Protein 1E44 (pdb70)

GO terms:
  GO:0005515 protein binding (F, IPI)

Sequence (180 aa):
GLKLDLTWFDKSTEDFKGEEYSKDFGDDGSVMESLGVPFKDNVNNGCFDVIAEWVPLLQPYFNHQIDISDNEYFVSFDYRDGDWGFKDYGHDYHPAPKTENIKGLGDLKPGIPKTPKQNGGGKRKRWTGDKGRKIYEWDSQHGELEGYRASDGQHLGSFDPKTGNQLKGPDPKRNIKKYL

InterPro domains:
  IPR003063 Cloacin immunity protein family [PF03513] (2-81)
  IPR003063 Cloacin immunity protein family [PR01296] (2-18)
  IPR003063 Cloacin immunity protein family [PR01296] (19-39)
  IPR003063 Cloacin immunity protein family [PR01296] (41-60)
  IPR003063 Cloacin immunity protein family [PR01296] (61-83)
  IPR036528 Cloacin immunity protein superfamily [G3DSA:3.10.50.20] (2-85)
  IPR036528 Cloacin immunity protein superfamily [SSF54552] (2-85)

Secondary structure (DSSP, 8-state):
-EEEEEEEEETTT--EEEEEEPPP-TT--HHHHHHT--STTTTTS-EEE--TTHHHHHGGG-SS---TTTEEEEEEEEE-SS--/-HHHHHTSSPPPPPGGG--SS-SEEEE----B-SSSSPBPPEEEETTTTEEEEEETTTTEEEEEETTT-BEEEEE-TTT--B-S---TT-B-GGG-

Organism: Escherichia coli (NCBI:txid562)

Solvent-accessible surface area: 9272 Å² total; per-residue (Å²): 5,0,22,0,9,0,13,21,1,37,104,104,86,81,90,49,95,11,58,36,51,3,184,55,42,35,77,78,5,50,10,0,120,62,12,62,10,92,42,137,26,8,1,6,9,8,7,24,66,12,89,58,119,22,27,90,70,0,42,104,98,15,137,46,125,18,66,64,89,78,7,60,5,5,0,1,0,7,3,78,81,54,150,59,75,19,94,94,73,2,100,83,38,92,34,10,14,55,35,115,76,10,115,56,29,57,141,19,119,15,12,13,3,57,12,66,71,180,102,27,56,2,58,30,24,12,8,41,3,62,190,34,144,80,10,7,0,19,17,9,99,107,24,14,0,3,0,1,108,22,95,45,0,48,9,47,0,0,20,28,11,152,61,13,86,96,100,95,36,90,50,115,187,91,71,4,146,167,49,77

B-factor: mean 52.13, std 11.83, range [23.43, 98.75]

Ra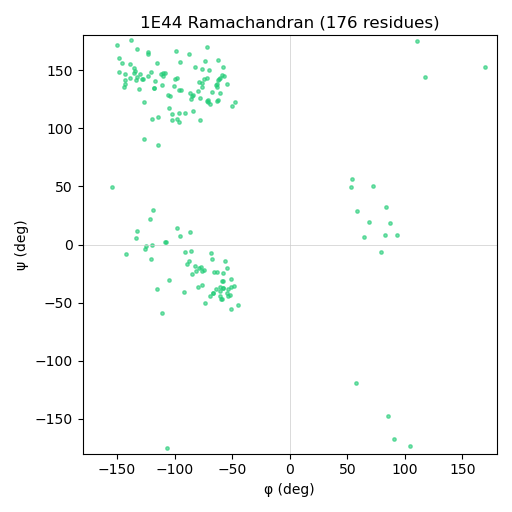dius of gyration: 15.81 Å; Cα contacts (8 Å, |Δi|>4): 389; chains: 2; bounding box: 41×35×35 Å

Nearest PDB structures (foldseek):
  2b5u-assembly2_D  TM=1.006E+00  e=4.387E-16  Escherichia coli
  4odq-assembly1_A  TM=3.878E-01  e=2.314E+00  Thermus thermophilus
  2nsq-assembly1_A  TM=6.405E-01  e=7.592E+00  Homo sapiens
  4odr-assembly1_A  TM=3.482E-01  e=5.217E+00  Thermus thermophilus
  1e44-assembly1_B  TM=1.011E+00  e=5.547E-18  Escherichia coli

Structure (mmCIF, N/CA/C/O backbone):
data_1E44
#
_entry.id   1E44
#
_cell.length_a   93.700
_cell.length_b   93.700
_cell.length_c   76.170
_cell.angle_alpha   90.00
_cell.angle_beta   90.00
_cell.angle_gamma   120.00
#
_symmetry.space_group_name_H-M   'P 31 2 1'
#
loop_
_entity.id
_entity.type
_entity.pdbx_description
1 polymer 'IMMUNITY PROTEIN'
2 polymer 'COLICIN E3'
3 non-polymer 1,2-ETHANEDIOL
4 water water
#
loop_
_atom_site.group_PDB
_atom_site.id
_atom_site.type_symbol
_atom_site.label_atom_id
_atom_site.label_alt_id
_atom_site.label_comp_id
_atom_site.label_asym_id
_atom_site.label_entity_id
_atom_site.label_seq_id
_atom_site.pdbx_PDB_ins_code
_atom_site.Cartn_x
_atom_site.Cartn_y
_atom_site.Cartn_z
_atom_site.occupancy
_atom_site.B_iso_or_equiv
_atom_site.auth_seq_id
_atom_site.auth_comp_id
_atom_site.auth_asym_id
_atom_site.auth_atom_id
_atom_site.pdbx_PDB_model_num
ATOM 1 N N . GLY A 1 2 ? 19.340 29.204 13.062 1.00 41.81 1 GLY A N 1
ATOM 2 C CA . GLY A 1 2 ? 19.519 27.659 12.859 1.00 39.92 1 GLY A CA 1
ATOM 3 C C . GLY A 1 2 ? 20.740 27.261 12.024 1.00 39.14 1 GLY A C 1
ATOM 4 O O . GLY A 1 2 ? 21.696 28.013 11.868 1.00 42.23 1 GLY A O 1
ATOM 5 N N . LEU A 1 3 ? 20.704 26.058 11.489 1.00 41.02 2 LEU A N 1
ATOM 6 C CA . LEU A 1 3 ? 21.744 25.540 10.621 1.00 40.64 2 LEU A CA 1
ATOM 7 C C . LEU A 1 3 ? 21.631 26.112 9.209 1.00 49.93 2 LEU A C 1
ATOM 8 O O . LEU A 1 3 ? 20.542 26.023 8.592 1.00 54.86 2 LEU A O 1
ATOM 13 N N . LYS A 1 4 ? 22.723 26.699 8.700 1.00 43.52 3 LYS A N 1
ATOM 14 C CA . LYS A 1 4 ? 22.864 26.977 7.258 1.00 38.45 3 LYS A CA 1
ATOM 15 C C . LYS A 1 4 ? 24.062 26.200 6.677 1.00 42.57 3 LYS A C 1
ATOM 16 O O . LYS A 1 4 ? 25.131 26.158 7.304 1.00 45.78 3 LYS A O 1
ATOM 22 N N . LEU A 1 5 ? 23.884 25.563 5.514 1.00 38.57 4 LEU A N 1
ATOM 23 C CA . LEU A 1 5 ? 25.005 25.090 4.709 1.00 39.20 4 LEU A CA 1
ATOM 24 C C . LEU A 1 5 ? 25.770 26.276 4.114 1.00 43.88 4 LEU A C 1
ATOM 25 O O . LEU A 1 5 ? 25.181 27.088 3.417 1.00 46.71 4 LEU A O 1
ATOM 30 N N . ASP A 1 6 ? 27.064 26.410 4.410 1.00 42.05 5 ASP A N 1
ATOM 31 C CA . ASP A 1 6 ? 27.840 27.513 3.853 1.00 36.29 5 ASP A CA 1
ATOM 32 C C . ASP A 1 6 ? 28.702 27.012 2.686 1.00 42.85 5 ASP A C 1
ATOM 33 O O . ASP A 1 6 ? 29.656 26.264 2.880 1.00 46.38 5 ASP A O 1
ATOM 38 N N . LEU A 1 7 ? 28.319 27.364 1.461 1.00 43.78 6 LEU A N 1
ATOM 39 C CA . LEU A 1 7 ? 28.941 26.787 0.280 1.00 35.66 6 LEU A CA 1
ATOM 40 C C . LEU A 1 7 ? 29.946 27.717 -0.307 1.00 40.61 6 LEU A C 1
ATOM 41 O O . LEU A 1 7 ? 29.683 28.879 -0.457 1.00 47.15 6 LEU A O 1
ATOM 46 N N . THR A 1 8 ? 31.099 27.192 -0.696 1.00 39.85 7 THR A N 1
ATOM 47 C CA . THR A 1 8 ? 32.187 28.067 -1.060 1.00 29.71 7 THR A CA 1
ATOM 48 C C . THR A 1 8 ? 32.911 27.397 -2.249 1.00 39.36 7 THR A C 1
ATOM 49 O O . THR A 1 8 ? 32.973 26.175 -2.326 1.00 43.06 7 THR A O 1
ATOM 53 N N . TRP A 1 9 ? 33.368 28.158 -3.243 1.00 38.11 8 TRP A N 1
ATOM 54 C CA . TRP A 1 9 ? 34.024 27.557 -4.393 1.00 39.53 8 TRP A CA 1
ATOM 55 C C . TRP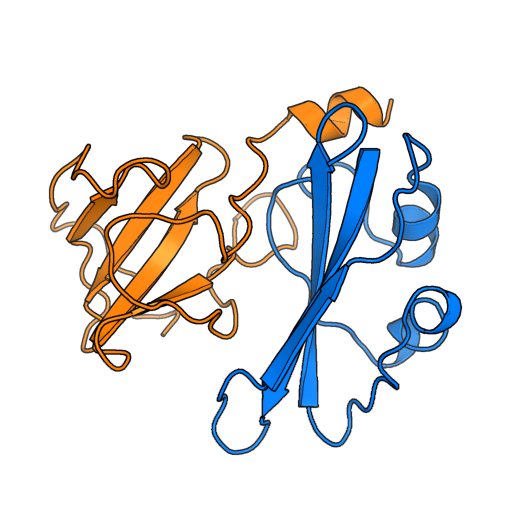 A 1 9 ? 35.172 28.373 -5.035 1.00 39.26 8 TRP A C 1
ATOM 56 O O . TRP A 1 9 ? 35.292 29.562 -4.836 1.00 39.31 8 TRP A O 1
ATOM 67 N N . PHE A 1 10 ? 36.070 27.676 -5.731 1.00 40.64 9 PHE A N 1
ATOM 68 C CA . PHE A 1 10 ? 37.404 28.205 -6.012 1.00 35.47 9 PHE A CA 1
ATOM 69 C C . PHE A 1 10 ? 37.869 27.674 -7.342 1.00 37.21 9 PHE A C 1
ATOM 70 O O . PHE A 1 10 ? 37.455 26.587 -7.752 1.00 43.40 9 PHE A O 1
ATOM 78 N N . ASP A 1 11 ? 38.667 28.465 -8.036 1.00 33.56 10 ASP A N 1
ATOM 79 C CA . ASP A 1 11 ? 39.106 28.121 -9.355 1.00 35.01 10 ASP A CA 1
ATOM 80 C C . ASP A 1 11 ? 40.120 26.952 -9.297 1.00 39.06 10 ASP A C 1
ATOM 81 O O . ASP A 1 11 ? 41.160 27.072 -8.642 1.00 37.70 10 ASP A O 1
ATOM 86 N N . LYS A 1 12 ? 39.839 25.858 -9.979 1.00 37.18 11 LYS A N 1
ATOM 87 C CA . LYS A 1 12 ? 40.772 24.736 -9.961 1.00 41.96 11 LYS A CA 1
ATOM 88 C C . LYS A 1 12 ? 42.177 25.108 -10.453 1.00 43.44 11 LYS A C 1
ATOM 89 O O . LYS A 1 12 ? 43.174 24.528 -9.993 1.00 40.92 11 LYS A O 1
ATOM 95 N N . SER A 1 13 ? 42.265 26.071 -11.376 1.00 43.08 12 SER A N 1
ATOM 96 C CA . SER A 1 13 ? 43.558 26.453 -11.968 1.00 40.31 12 SER A CA 1
ATOM 97 C C . SER A 1 13 ? 44.369 27.344 -11.096 1.00 45.64 12 SER A C 1
ATOM 98 O O . SER A 1 13 ? 45.575 27.233 -11.107 1.00 48.20 12 SER A O 1
ATOM 101 N N . THR A 1 14 ? 43.736 28.259 -10.355 1.00 40.02 13 THR A N 1
ATOM 102 C CA . THR A 1 14 ? 44.523 29.306 -9.686 1.00 38.19 13 THR A CA 1
ATOM 103 C C . THR A 1 14 ? 44.283 29.195 -8.214 1.00 42.92 13 THR A C 1
ATOM 104 O O . THR A 1 14 ? 44.961 29.834 -7.420 1.00 45.06 13 THR A O 1
ATOM 108 N N . GLU A 1 15 ? 43.272 28.414 -7.849 1.00 44.17 14 GLU A N 1
ATOM 109 C CA . GLU A 1 15 ? 42.737 28.460 -6.498 1.00 43.52 14 GLU A CA 1
ATOM 110 C C . GLU A 1 15 ? 42.079 29.797 -6.077 1.00 43.31 14 GLU A C 1
ATOM 111 O O . GLU A 1 15 ? 41.686 29.937 -4.920 1.00 42.68 14 GLU A O 1
ATOM 117 N N . ASP A 1 16 ? 41.918 30.769 -6.982 1.00 38.79 15 ASP A N 1
ATOM 118 C CA . ASP A 1 16 ? 41.195 32.004 -6.578 1.00 35.97 15 ASP A CA 1
ATOM 119 C C . ASP A 1 16 ? 39.766 31.695 -6.135 1.00 37.20 15 ASP A C 1
ATOM 120 O O . ASP A 1 16 ? 39.069 30.837 -6.710 1.00 31.69 15 ASP A O 1
ATOM 125 N N . PHE A 1 17 ? 39.335 32.431 -5.129 1.00 32.90 16 PHE A N 1
ATOM 126 C CA . PHE A 1 17 ? 37.942 32.448 -4.660 1.00 39.73 16 PHE A CA 1
ATOM 127 C C . PHE A 1 17 ? 37.003 32.925 -5.771 1.00 42.93 16 PHE A C 1
ATOM 128 O O . PHE A 1 17 ? 37.261 33.932 -6.402 1.00 43.09 16 PHE A O 1
ATOM 136 N N . LYS A 1 18 ? 35.926 32.202 -6.026 1.00 38.11 17 LYS A N 1
ATOM 137 C CA . LYS A 1 18 ? 34.967 32.719 -6.964 1.00 44.53 17 LYS A CA 1
ATOM 138 C C . LYS A 1 18 ? 33.540 32.838 -6.457 1.00 42.73 17 LYS A C 1
ATOM 139 O O . LYS A 1 18 ? 32.713 33.259 -7.197 1.00 50.14 17 LYS A O 1
ATOM 145 N N . GLY A 1 19 ? 33.226 32.457 -5.236 1.00 42.12 18 GLY A N 1
ATOM 146 C CA . GLY A 1 19 ? 31.846 32.518 -4.843 1.00 42.59 18 GLY A CA 1
ATOM 147 C C . GLY A 1 19 ? 31.587 31.834 -3.551 1.00 48.12 18 GLY A C 1
ATOM 148 O O . GLY A 1 19 ? 32.281 30.878 -3.150 1.00 47.14 18 GLY A O 1
ATOM 149 N N . GLU A 1 20 ? 30.537 32.332 -2.908 1.00 55.67 19 GLU A N 1
ATOM 150 C CA . GLU A 1 20 ? 30.027 31.838 -1.614 1.00 48.96 19 GLU A CA 1
ATOM 151 C C . GLU A 1 20 ? 28.527 31.965 -1.673 1.00 45.20 19 GLU A C 1
ATOM 152 O O . GLU A 1 20 ? 28.049 32.950 -2.169 1.00 52.25 19 GLU A O 1
ATOM 158 N N . GLU A 1 21 ? 27.800 30.938 -1.238 1.00 49.67 20 GLU A N 1
ATOM 159 C CA . GLU A 1 21 ? 26.348 30.976 -1.066 1.00 49.20 20 GLU A CA 1
ATOM 160 C C . GLU A 1 21 ? 25.877 30.179 0.184 1.00 48.53 20 GLU A C 1
ATOM 161 O O . GLU A 1 21 ? 26.365 29.069 0.472 1.00 45.56 20 GLU A O 1
ATOM 167 N N . TYR A 1 22 ? 24.927 30.758 0.924 1.00 45.64 21 TYR A N 1
ATOM 168 C CA . TYR A 1 22 ? 24.325 30.061 2.064 1.00 43.22 21 TYR A CA 1
ATOM 169 C C . TYR A 1 22 ? 23.025 29.481 1.663 1.00 41.39 21 TYR A C 1
ATOM 170 O O . TYR A 1 22 ? 22.303 30.087 0.898 1.00 43.84 21 TYR A O 1
ATOM 179 N N . SER A 1 23 ? 22.721 28.299 2.173 1.00 41.94 22 SER A N 1
ATOM 180 C CA . SER A 1 23 ? 21.401 27.755 1.989 1.00 41.91 22 SER A CA 1
ATOM 181 C C . SER A 1 23 ? 20.470 28.571 2.877 1.00 48.13 22 SER A C 1
ATOM 182 O O . SER A 1 23 ? 20.908 29.337 3.736 1.00 47.08 22 SER A O 1
ATOM 185 N N . LYS A 1 24 ? 19.175 28.369 2.692 1.00 46.56 23 LYS A N 1
ATOM 186 C CA . LYS A 1 24 ? 18.244 28.835 3.698 1.00 48.71 23 LYS A CA 1
ATOM 187 C C . LYS A 1 24 ? 18.494 28.123 5.029 1.00 45.91 23 LYS A C 1
ATOM 188 O O . LYS A 1 24 ? 19.064 27.034 5.086 1.00 45.64 23 LYS A O 1
ATOM 194 N N . ASP A 1 25 ? 18.029 28.754 6.097 1.00 47.40 24 ASP A N 1
ATOM 195 C CA . ASP A 1 25 ? 18.036 28.163 7.428 1.00 52.29 24 ASP A CA 1
ATOM 196 C C . ASP A 1 25 ? 17.188 26.899 7.599 1.00 51.41 24 ASP A C 1
ATOM 197 O O . ASP A 1 25 ? 16.007 26.892 7.269 1.00 62.20 24 ASP A O 1
ATOM 202 N N . PHE A 1 26 ? 17.824 25.809 8.051 1.00 52.26 25 PHE A N 1
ATOM 203 C CA . PHE A 1 26 ? 17.159 24.570 8.405 1.00 44.11 25 PHE A CA 1
ATOM 204 C C . PHE A 1 26 ? 16.648 24.510 9.860 1.00 49.11 25 PHE A C 1
ATOM 205 O O . PHE A 1 26 ? 16.292 23.434 10.305 1.00 49.95 25 PHE A O 1
ATOM 213 N N . GLY A 1 27 ? 16.644 25.615 10.614 1.00 45.77 26 GLY A N 1
ATOM 214 C CA . GLY A 1 27 ? 16.280 25.524 12.021 1.00 54.57 26 GLY A CA 1
ATOM 215 C C . GLY A 1 27 ? 17.197 24.540 12.737 1.00 58.38 26 GLY A C 1
ATOM 216 O O . GLY A 1 27 ? 18.427 24.717 12.749 1.00 56.43 26 GLY A O 1
ATOM 217 N N . ASP A 1 28 ? 16.593 23.491 13.286 1.00 53.43 27 ASP A N 1
ATOM 218 C CA . ASP A 1 28 ? 17.276 22.525 14.113 1.00 50.66 27 ASP A CA 1
ATOM 219 C C . ASP A 1 28 ? 17.165 21.179 13.540 1.00 52.84 27 ASP A C 1
ATOM 220 O O . ASP A 1 28 ? 17.264 20.199 14.275 1.00 54.08 27 ASP A O 1
ATOM 225 N N . ASP A 1 29 ? 16.910 21.112 12.245 1.00 53.70 28 ASP A N 1
ATOM 226 C CA . ASP A 1 29 ? 16.814 19.827 11.585 1.00 55.57 28 ASP A CA 1
ATOM 227 C C . ASP A 1 29 ? 18.149 19.555 10.925 1.00 54.69 28 ASP A C 1
ATOM 228 O O . ASP A 1 29 ? 18.484 20.173 9.905 1.00 58.29 28 ASP A O 1
ATOM 233 N N . GLY A 1 30 ? 18.897 18.616 11.494 1.00 55.17 29 GLY A N 1
ATOM 234 C CA . GLY A 1 30 ? 20.176 18.216 10.918 1.00 49.64 29 GLY A CA 1
ATOM 235 C C . GLY A 1 30 ? 20.189 17.148 9.825 1.00 56.94 29 GLY A C 1
ATOM 236 O O . GLY A 1 30 ? 21.253 16.872 9.213 1.00 54.51 29 GLY A O 1
ATOM 237 N N . SER A 1 31 ? 19.031 16.555 9.524 1.00 60.82 30 SER A N 1
ATOM 238 C CA . SER A 1 31 ? 19.002 15.415 8.584 1.00 57.96 30 SER A CA 1
ATOM 239 C C . SER A 1 31 ? 19.716 15.660 7.240 1.00 58.06 30 SER A C 1
ATOM 240 O O . SER A 1 31 ? 20.268 14.713 6.658 1.00 57.35 30 SER A O 1
ATOM 243 N N . VAL A 1 32 ? 19.763 16.904 6.744 1.00 52.18 31 VAL A N 1
ATOM 244 C CA . VAL A 1 32 ? 20.597 17.151 5.563 1.00 53.66 31 VAL A CA 1
ATOM 245 C C . VAL A 1 32 ? 22.055 16.678 5.799 1.00 55.67 31 VAL A C 1
ATOM 246 O O . VAL A 1 32 ? 22.657 16.017 4.931 1.00 51.16 31 VAL A O 1
ATOM 250 N N . MET A 1 33 ? 22.595 16.953 6.992 1.00 51.68 32 MET A N 1
ATOM 251 C CA . MET A 1 33 ? 23.896 16.387 7.351 1.00 48.40 32 MET 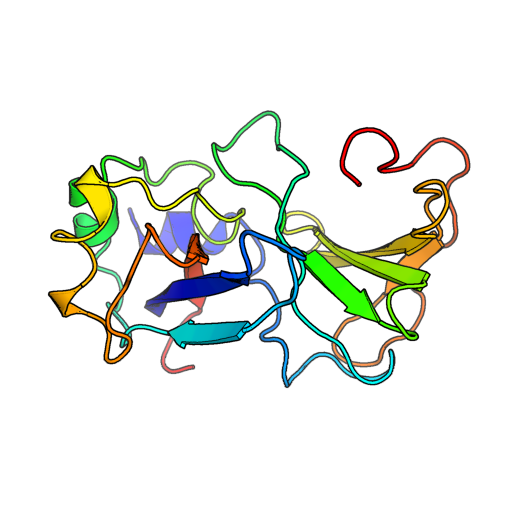A CA 1
ATOM 252 C C . MET A 1 33 ? 23.836 14.873 7.352 1.00 52.95 32 MET A C 1
ATOM 253 O O . MET A 1 33 ? 24.752 14.207 6.854 1.00 57.51 32 MET A O 1
ATOM 258 N N . GLU A 1 34 ? 22.774 14.313 7.924 1.00 55.96 33 GLU A N 1
ATOM 259 C CA . GLU A 1 34 ? 22.590 12.859 7.866 1.00 61.07 33 GLU A CA 1
ATOM 260 C C . GLU A 1 34 ? 22.701 12.343 6.417 1.00 63.13 33 GLU A C 1
ATOM 261 O O . GLU A 1 34 ? 23.358 11.322 6.180 1.00 67.23 33 GLU A O 1
ATOM 267 N N . SER A 1 35 ? 22.086 13.028 5.451 1.00 57.17 34 SER A N 1
ATOM 268 C CA . SER A 1 35 ? 22.089 12.529 4.059 1.00 60.47 34 SER A CA 1
ATOM 269 C C . SER A 1 35 ? 23.417 12.701 3.351 1.00 61.90 34 SER A C 1
ATOM 270 O O . SER A 1 35 ? 23.709 12.003 2.359 1.00 65.99 34 SER A O 1
ATOM 273 N N . LEU A 1 36 ? 24.233 13.633 3.849 1.00 61.21 35 LEU A N 1
ATOM 274 C CA . LEU A 1 36 ? 25.611 13.720 3.373 1.00 55.89 35 LEU A CA 1
ATOM 275 C C . LEU A 1 36 ? 26.500 12.629 3.974 1.00 53.00 35 LEU A C 1
ATOM 276 O O . LEU A 1 36 ? 27.555 12.305 3.428 1.00 57.22 35 LEU A O 1
ATOM 281 N N . GLY A 1 37 ? 26.059 12.044 5.086 1.00 51.69 36 GLY A N 1
ATOM 282 C CA . GLY A 1 37 ? 26.874 11.035 5.751 1.00 52.31 36 GLY A CA 1
ATOM 283 C C . GLY A 1 37 ? 27.894 11.711 6.665 1.00 58.70 36 GLY A C 1
ATOM 284 O O . GLY A 1 37 ? 29.011 11.210 6.846 1.00 62.20 36 GLY A O 1
ATOM 285 N N . VAL A 1 38 ? 27.506 12.861 7.225 1.00 54.71 37 VAL A N 1
ATOM 286 C CA . VAL A 1 38 ? 28.371 13.632 8.088 1.00 46.54 37 VAL A CA 1
ATOM 287 C C . VAL A 1 38 ? 27.756 13.605 9.443 1.00 41.40 37 VAL A C 1
ATOM 288 O O . VAL A 1 38 ? 26.718 14.186 9.669 1.00 46.74 37 VAL A O 1
ATOM 292 N N . PRO A 1 39 ? 28.392 12.892 10.374 1.00 44.03 38 PRO A N 1
ATOM 293 C CA . PRO A 1 39 ? 27.907 12.770 11.770 1.00 46.64 38 PRO A CA 1
ATOM 294 C C . PRO A 1 39 ? 27.833 14.184 12.283 1.00 51.01 38 PRO A C 1
ATOM 295 O O . PRO A 1 39 ? 28.598 15.038 11.821 1.00 52.49 38 PRO A O 1
ATOM 299 N N . PHE A 1 40 ? 26.951 14.433 13.237 1.00 56.40 39 PHE A N 1
ATOM 300 C CA . PHE A 1 40 ? 26.911 15.739 13.908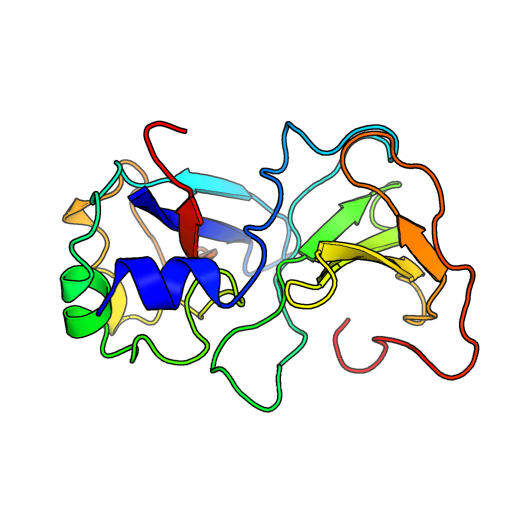 1.00 55.43 39 PHE A CA 1
ATOM 301 C C . PHE A 1 40 ? 28.134 16.026 14.754 1.00 56.10 39 PHE A C 1
ATOM 302 O O . PHE A 1 40 ? 28.614 17.159 14.810 1.00 52.10 39 PHE A O 1
ATOM 310 N N . LYS A 1 41 ? 28.585 15.003 15.478 1.00 58.87 40 LYS A N 1
ATOM 311 C CA . LYS A 1 41 ? 29.685 15.154 16.440 1.00 54.47 40 LYS A CA 1
ATOM 312 C C . LYS A 1 41 ? 30.921 15.865 15.850 1.00 50.94 40 LYS A C 1
ATOM 313 O O . LYS A 1 41 ? 31.532 15.366 14.894 1.00 45.06 40 LYS A O 1
ATOM 319 N N . ASP A 1 42 ? 31.277 17.009 16.429 1.00 47.12 41 ASP A N 1
ATOM 320 C CA . ASP A 1 42 ? 32.546 17.701 16.137 1.00 50.60 41 ASP A CA 1
ATOM 321 C C . ASP A 1 42 ? 32.563 18.280 14.712 1.00 46.66 41 ASP A C 1
ATOM 322 O O . ASP A 1 42 ? 33.639 18.520 14.153 1.00 46.86 41 ASP A O 1
ATOM 327 N N . ASN A 1 43 ? 31.374 18.437 14.118 1.00 41.69 42 ASN A N 1
ATOM 328 C CA . ASN A 1 43 ? 31.296 18.825 12.747 1.00 36.80 42 ASN A CA 1
ATOM 329 C C . ASN A 1 43 ? 30.451 20.038 12.547 1.00 35.23 42 ASN A C 1
ATOM 330 O O . ASN A 1 43 ? 30.359 20.520 11.432 1.00 40.15 42 ASN A O 1
ATOM 335 N N . VAL A 1 44 ? 29.834 20.543 13.600 1.00 32.81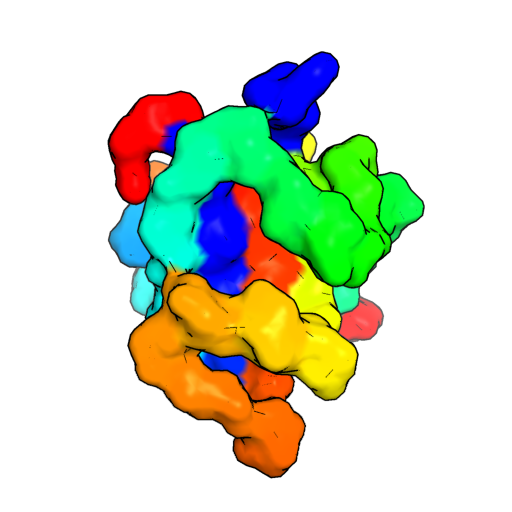 43 VAL A N 1
ATOM 336 C CA . VAL A 1 44 ? 28.985 21.732 13.437 1.00 35.47 43 VAL A CA 1
ATOM 337 C C . VAL A 1 44 ? 29.712 22.960 14.007 1.00 36.05 43 VAL A C 1
ATOM 338 O O . VAL A 1 44 ? 30.158 22.938 15.155 1.00 35.52 43 VAL A O 1
ATOM 342 N N . ASN A 1 45 ? 29.793 24.026 13.200 1.00 38.33 44 ASN A N 1
ATOM 343 C CA . ASN A 1 45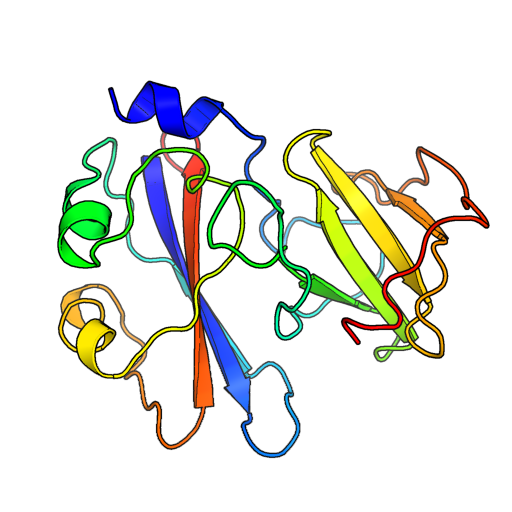 ? 30.712 25.137 13.415 1.00 38.35 44 ASN A CA 1
ATOM 344 C C . ASN A 1 45 ? 32.150 24.588 13.578 1.00 36.89 44 ASN A C 1
ATOM 345 O O . ASN A 1 45 ? 32.837 24.938 14.504 1.00 38.46 44 ASN A O 1
ATOM 350 N N . ASN A 1 46 ? 32.613 23.728 12.686 1.00 40.11 45 ASN A N 1
ATOM 351 C CA . ASN A 1 46 ? 33.958 23.197 12.891 1.00 42.36 45 ASN A CA 1
ATOM 352 C C . ASN A 1 46 ? 34.601 22.772 11.593 1.00 41.84 45 ASN A C 1
ATOM 353 O O . ASN A 1 46 ? 35.099 21.650 11.466 1.00 44.46 45 ASN A O 1
ATOM 358 N N . GLY A 1 47 ? 34.554 23.654 10.593 1.00 41.30 46 GLY A N 1
ATOM 359 C CA . GLY A 1 47 ? 35.284 23.347 9.387 1.00 43.28 46 GLY A CA 1
ATOM 360 C C . GLY A 1 47 ? 34.467 23.023 8.164 1.00 37.92 46 GLY A C 1
ATOM 361 O O . GLY A 1 47 ? 33.256 22.931 8.224 1.00 38.35 46 GLY A O 1
ATOM 362 N N . CYS A 1 48 ? 35.170 22.844 7.053 1.00 36.02 47 CYS A N 1
ATOM 363 C CA . CYS A 1 48 ? 34.562 22.755 5.755 1.00 36.27 47 CYS A CA 1
ATOM 364 C C . CYS A 1 48 ? 34.950 21.383 5.222 1.00 40.67 47 CYS A C 1
ATOM 365 O O . CYS A 1 48 ? 36.057 20.857 5.519 1.00 38.22 47 CYS A O 1
ATOM 368 N N . PHE A 1 49 ? 34.043 20.826 4.426 1.00 36.43 48 PHE A N 1
ATOM 369 C CA . PHE A 1 49 ? 34.200 19.521 3.832 1.00 39.98 48 PHE A CA 1
ATOM 370 C C . PHE A 1 49 ? 34.230 19.665 2.316 1.00 43.50 48 PHE A C 1
ATOM 371 O O . PHE A 1 49 ? 33.507 20.499 1.740 1.00 42.67 48 PHE A O 1
ATOM 379 N N . ASP A 1 50 ? 35.095 18.874 1.684 1.00 42.97 49 ASP A N 1
ATOM 380 C CA . ASP A 1 50 ? 35.167 18.776 0.233 1.00 37.15 49 ASP A CA 1
ATOM 381 C C . ASP A 1 50 ? 33.829 18.229 -0.292 1.00 44.25 49 ASP A C 1
ATOM 382 O O . ASP A 1 50 ? 33.339 17.143 0.107 1.00 45.11 49 ASP A O 1
ATOM 387 N N . VAL A 1 51 ? 33.247 18.985 -1.190 1.00 40.97 50 VAL A N 1
ATOM 388 C CA . VAL A 1 51 ? 32.017 18.582 -1.808 1.00 46.34 50 VAL A CA 1
ATOM 389 C C . VAL A 1 51 ? 32.380 17.551 -2.842 1.00 47.19 50 VAL A C 1
ATOM 390 O O . VAL A 1 51 ? 32.998 17.892 -3.860 1.00 44.23 50 VAL A O 1
ATOM 394 N N . ILE A 1 52 ? 32.056 16.275 -2.569 1.00 51.60 51 ILE A N 1
ATOM 395 C CA . ILE A 1 52 ? 32.363 15.232 -3.573 1.00 47.60 51 ILE A CA 1
ATOM 396 C C . ILE A 1 52 ? 31.261 15.070 -4.573 1.00 47.69 51 ILE A C 1
ATOM 397 O O . ILE A 1 52 ? 30.153 15.603 -4.386 1.00 49.98 51 ILE A O 1
ATOM 402 N N . ALA A 1 53 ? 31.579 14.406 -5.676 1.00 44.32 52 ALA A N 1
ATOM 403 C CA . ALA A 1 53 ? 30.570 14.157 -6.685 1.00 49.11 52 ALA A CA 1
ATOM 404 C C . ALA A 1 53 ? 29.219 13.665 -6.091 1.00 54.76 52 ALA A C 1
ATOM 405 O O . ALA A 1 53 ? 28.161 14.269 -6.378 1.00 57.70 52 ALA A O 1
ATOM 407 N N . GLU A 1 54 ? 29.243 12.616 -5.260 1.00 46.67 53 GLU A N 1
ATOM 408 C CA . GLU A 1 54 ? 27.999 12.170 -4.607 1.00 55.23 53 GLU A CA 1
ATOM 409 C C . GLU A 1 54 ? 27.248 13.336 -3.973 1.00 56.40 53 GLU A C 1
ATOM 410 O O . GLU A 1 54 ? 26.011 13.353 -3.884 1.00 53.77 53 GLU A O 1
ATOM 416 N N . TRP A 1 55 ? 27.984 14.291 -3.435 1.00 50.45 54 TRP A N 1
ATOM 417 C CA . TRP A 1 55 ? 27.230 15.215 -2.616 1.00 52.08 54 TRP A CA 1
ATOM 418 C C . TRP A 1 55 ? 26.447 16.189 -3.470 1.00 42.16 54 TRP A C 1
ATOM 419 O O . TRP A 1 55 ? 25.491 16.781 -2.975 1.00 49.63 54 TRP A O 1
ATOM 430 N N . VAL A 1 56 ? 26.880 16.387 -4.715 1.00 40.91 55 VAL A N 1
ATOM 431 C CA . VAL A 1 56 ? 26.269 17.421 -5.567 1.00 49.71 55 VAL A CA 1
ATOM 432 C C . VAL A 1 56 ? 24.729 17.342 -5.640 1.00 49.36 55 VAL A C 1
ATOM 433 O O . VAL A 1 56 ? 24.055 18.319 -5.328 1.00 56.79 55 VAL A O 1
ATOM 437 N N . PRO A 1 57 ? 24.159 16.188 -6.025 1.00 52.34 56 PRO A N 1
ATOM 438 C CA . PRO A 1 57 ? 22.687 15.983 -6.129 1.00 51.51 56 PRO A CA 1
ATOM 439 C C . PRO A 1 57 ? 22.023 16.230 -4.770 1.00 54.19 56 PRO A C 1
ATOM 440 O O . PRO A 1 57 ? 21.017 16.928 -4.670 1.00 58.66 56 PRO A O 1
ATOM 444 N N . LEU A 1 58 ? 22.592 15.662 -3.711 1.00 49.15 57 LEU A N 1
ATOM 445 C CA . LEU A 1 58 ? 22.110 15.959 -2.366 1.00 43.24 57 LEU A CA 1
ATOM 446 C C . LEU A 1 58 ? 22.159 17.466 -2.020 1.00 50.57 57 LEU A C 1
ATOM 447 O O . LEU A 1 58 ? 21.455 17.911 -1.124 1.00 52.43 57 LEU A O 1
ATOM 452 N N . LEU A 1 59 ? 23.015 18.260 -2.659 1.00 48.36 58 LEU A N 1
ATOM 453 C CA . LEU A 1 59 ? 23.183 19.621 -2.165 1.00 45.37 58 LEU A CA 1
ATOM 454 C C . LEU A 1 59 ? 22.493 20.560 -3.072 1.00 46.71 58 LEU A C 1
ATOM 455 O O . LEU A 1 59 ? 22.055 21.633 -2.645 1.00 50.58 58 LEU A O 1
ATOM 460 N N . GLN A 1 60 ? 22.438 20.203 -4.359 1.00 50.19 59 GLN A N 1
ATOM 461 C CA . GLN A 1 60 ? 22.049 21.196 -5.386 1.00 53.90 59 GLN A CA 1
ATOM 462 C C . GLN A 1 60 ? 20.654 21.809 -5.139 1.00 53.67 59 GLN A C 1
ATOM 463 O O . GLN A 1 60 ? 20.437 23.022 -5.386 1.00 57.92 59 GLN A O 1
ATOM 469 N N . PRO A 1 61 ? 19.696 20.984 -4.648 1.00 54.41 60 PRO A N 1
ATOM 470 C CA . PRO A 1 61 ? 18.312 21.430 -4.361 1.00 53.72 60 PRO A CA 1
ATOM 471 C C . PRO A 1 61 ? 18.261 22.609 -3.407 1.00 60.05 60 PRO A C 1
ATOM 472 O O . PRO A 1 61 ? 17.213 23.226 -3.269 1.00 59.94 60 PRO A O 1
ATOM 476 N N . TYR A 1 62 ? 19.371 22.924 -2.724 1.00 61.03 61 TYR A N 1
ATOM 477 C CA . TYR A 1 62 ? 19.329 23.994 -1.723 1.00 54.97 61 TYR A CA 1
ATOM 478 C C . TYR A 1 62 ? 20.066 25.211 -2.194 1.00 52.36 61 TYR A C 1
ATOM 479 O O . TYR A 1 62 ? 20.139 26.192 -1.429 1.00 52.86 61 TYR A O 1
ATOM 488 N N . PHE A 1 63 ? 20.602 25.175 -3.423 1.00 49.02 62 PHE A N 1
ATOM 489 C CA . PHE A 1 63 ? 21.399 26.332 -3.916 1.00 52.91 62 PHE A CA 1
ATOM 490 C C . PHE A 1 63 ? 21.028 26.919 -5.290 1.00 50.83 62 PHE A C 1
ATOM 491 O O . PHE A 1 63 ? 20.726 26.179 -6.213 1.00 47.88 62 PHE A O 1
ATOM 499 N N . ASN A 1 64 ? 21.113 28.244 -5.420 1.00 46.63 63 ASN A N 1
ATOM 500 C CA . ASN A 1 64 ? 20.979 28.906 -6.711 1.00 49.74 63 ASN A CA 1
ATOM 501 C C . ASN A 1 64 ? 22.145 28.546 -7.630 1.00 55.01 63 ASN A C 1
ATOM 502 O O . ASN A 1 64 ? 21.955 28.335 -8.852 1.00 55.90 63 ASN A O 1
ATOM 507 N N . HIS A 1 65 ? 23.352 28.512 -7.049 1.00 51.23 64 HIS A N 1
ATOM 508 C CA . HIS A 1 65 ? 24.554 28.278 -7.810 1.00 43.90 64 HIS A CA 1
ATOM 509 C C . HIS A 1 65 ? 24.489 26.905 -8.422 1.00 42.29 64 HIS A C 1
ATOM 510 O O . HIS A 1 65 ? 24.040 25.906 -7.811 1.00 46.02 64 HIS A O 1
ATOM 517 N N . GLN A 1 66 ? 24.905 26.842 -9.662 1.00 39.89 65 GLN A N 1
ATOM 518 C CA . GLN A 1 66 ? 24.737 25.587 -10.382 1.00 48.47 65 GLN A CA 1
ATOM 519 C C . GLN A 1 66 ? 26.113 24.952 -10.176 1.00 44.28 65 GLN A C 1
ATOM 520 O O . GLN A 1 66 ? 27.127 25.404 -10.711 1.00 46.00 65 GLN A O 1
ATOM 526 N N . ILE A 1 67 ? 26.155 23.974 -9.305 1.00 47.73 66 ILE A N 1
ATOM 527 C CA . ILE A 1 67 ? 27.439 23.510 -8.814 1.00 48.60 66 ILE A CA 1
ATOM 528 C C . ILE A 1 67 ? 28.141 22.747 -9.905 1.00 48.68 66 ILE A C 1
ATOM 529 O O . ILE A 1 67 ? 27.569 21.790 -10.432 1.00 53.70 66 ILE A O 1
ATOM 534 N N . ASP A 1 68 ? 29.352 23.156 -10.271 1.00 46.02 67 ASP A N 1
ATOM 535 C CA . ASP A 1 68 ? 30.025 22.467 -11.372 1.00 45.76 67 ASP A CA 1
ATOM 536 C C . ASP A 1 68 ? 31.429 21.999 -10.950 1.00 45.64 67 ASP A C 1
ATOM 537 O O . ASP A 1 68 ? 32.444 22.737 -11.080 1.00 43.16 67 ASP A O 1
ATOM 542 N N . ILE A 1 69 ? 31.491 20.781 -10.438 1.00 42.64 68 ILE A N 1
ATOM 543 C CA . ILE A 1 69 ? 32.758 20.301 -9.901 1.00 50.94 68 ILE A CA 1
ATOM 544 C C . ILE A 1 69 ? 33.877 20.042 -10.933 1.00 50.41 68 ILE A C 1
ATOM 545 O O . ILE A 1 69 ? 35.004 19.750 -10.555 1.00 56.57 68 ILE A O 1
ATOM 550 N N . SER A 1 70 ? 33.582 20.130 -12.217 1.00 50.86 69 SER A N 1
ATOM 551 C CA . SER A 1 70 ? 34.637 20.001 -13.188 1.00 52.08 69 SER A CA 1
ATOM 552 C C . SER A 1 70 ? 35.235 21.365 -13.454 1.00 54.30 69 SER A C 1
ATOM 553 O O . SER A 1 70 ? 36.327 21.481 -14.016 1.00 56.20 69 SER A O 1
ATOM 556 N N . ASP A 1 71 ? 34.516 22.409 -13.065 1.00 51.38 70 ASP A N 1
ATOM 557 C CA . ASP A 1 71 ? 35.078 23.733 -13.154 1.00 49.93 70 ASP A CA 1
ATOM 558 C C . ASP A 1 71 ? 35.819 24.201 -11.854 1.00 48.44 70 ASP A C 1
ATOM 559 O O . ASP A 1 71 ? 36.923 24.828 -11.909 1.00 46.75 70 ASP A O 1
ATOM 564 N N . ASN A 1 72 ? 35.221 23.885 -10.702 1.00 43.07 71 ASN A N 1
ATOM 565 C CA . ASN A 1 72 ? 35.589 24.487 -9.407 1.00 44.26 71 ASN A CA 1
ATOM 566 C C . ASN A 1 72 ? 35.687 23.461 -8.302 1.00 40.04 71 ASN A C 1
ATOM 567 O O . ASN A 1 72 ? 35.002 22.478 -8.376 1.00 42.36 71 ASN A O 1
ATOM 572 N N . GLU A 1 73 ? 36.524 23.729 -7.280 1.00 40.22 72 GLU A N 1
ATOM 573 C CA . GLU A 1 73 ? 36.541 23.001 -6.012 1.00 41.23 72 GLU A CA 1
ATOM 574 C C . GLU A 1 73 ? 35.483 23.602 -5.092 1.00 46.75 72 GLU A C 1
ATOM 575 O O . GLU A 1 73 ? 35.487 24.815 -4.861 1.00 41.66 72 GLU A O 1
ATOM 581 N N . TYR A 1 74 ? 34.624 22.757 -4.534 1.00 44.03 73 TYR A N 1
ATOM 582 C CA . TYR A 1 74 ? 33.586 23.184 -3.628 1.00 42.31 73 TYR A CA 1
ATOM 583 C C . TYR A 1 74 ? 33.845 22.693 -2.200 1.00 42.29 73 TYR A C 1
ATOM 584 O O . TYR A 1 74 ? 34.399 21.630 -2.016 1.00 47.11 73 TYR A O 1
ATOM 593 N N . PHE A 1 75 ? 33.441 23.487 -1.210 1.00 37.39 74 PHE A N 1
ATOM 594 C CA . PHE A 1 75 ? 33.554 23.164 0.199 1.00 36.01 74 PHE A CA 1
ATOM 595 C C . PHE A 1 75 ? 32.241 23.636 0.842 1.00 42.55 74 PHE A C 1
ATOM 596 O O . PHE A 1 75 ? 31.664 24.647 0.391 1.00 46.04 74 PHE A O 1
ATOM 604 N N . VAL A 1 76 ? 31.751 22.877 1.818 1.00 38.95 75 VAL A N 1
ATOM 605 C CA . VAL A 1 76 ? 30.566 23.223 2.593 1.00 41.18 75 VAL A CA 1
ATOM 606 C C . VAL A 1 76 ? 30.954 23.146 4.041 1.00 38.36 75 VAL A C 1
ATOM 607 O O . VAL A 1 76 ? 31.676 22.244 4.409 1.00 40.60 75 VAL A O 1
ATOM 611 N N . SER A 1 77 ? 30.430 24.063 4.859 1.00 39.60 76 SER A N 1
ATOM 612 C CA . SER A 1 77 ? 30.507 23.935 6.317 1.00 40.31 76 SER A CA 1
ATOM 613 C C . SER A 1 77 ? 29.077 23.964 6.875 1.00 42.01 76 SER A C 1
ATOM 614 O O . SER A 1 77 ? 28.141 24.382 6.198 1.00 47.26 76 SER A O 1
ATOM 617 N N . PHE A 1 78 ? 28.937 23.541 8.113 1.00 37.65 77 PHE A N 1
ATOM 618 C CA . PHE A 1 78 ? 27.654 23.388 8.731 1.00 31.65 77 PHE A CA 1
ATOM 619 C C . PHE A 1 78 ? 27.641 24.384 9.809 1.00 33.75 77 PHE A C 1
ATOM 620 O O . PHE A 1 78 ? 28.020 24.084 10.898 1.00 37.34 77 PHE A O 1
ATOM 628 N N . ASP A 1 79 ? 27.270 25.616 9.462 1.00 35.49 78 ASP A N 1
ATOM 629 C CA . ASP A 1 79 ? 27.189 26.709 10.391 1.00 34.01 78 ASP A CA 1
ATOM 630 C C . ASP A 1 79 ? 25.871 26.651 11.215 1.00 43.12 78 ASP A C 1
ATOM 631 O O . ASP A 1 79 ? 24.752 26.480 10.662 1.00 39.72 78 ASP A O 1
ATOM 636 N N . TYR A 1 80 ? 25.996 26.798 12.527 1.00 42.92 79 TYR A N 1
ATOM 637 C CA . TYR A 1 80 ? 24.818 26.883 13.355 1.00 44.40 79 TYR A CA 1
ATOM 638 C C . TYR A 1 80 ? 24.821 28.105 14.226 1.00 46.32 79 TYR A C 1
ATOM 639 O O . TYR A 1 80 ? 25.755 28.301 15.021 1.00 45.07 79 TYR A O 1
ATOM 648 N N . ARG A 1 81 ? 23.780 28.932 14.086 1.00 46.59 80 ARG A N 1
ATOM 649 C CA . ARG A 1 81 ? 23.626 30.114 14.974 1.00 50.51 80 ARG A CA 1
ATOM 650 C C . ARG A 1 81 ? 22.186 30.152 15.404 1.00 55.19 80 ARG A C 1
ATOM 651 O O . ARG A 1 81 ? 21.302 29.732 14.624 1.00 56.93 80 ARG A O 1
ATOM 659 N N . ASP A 1 82 ? 21.954 30.638 16.630 1.00 58.25 81 ASP A N 1
ATOM 660 C CA . ASP A 1 82 ? 20.607 30.702 17.190 1.00 57.37 81 ASP A CA 1
ATOM 661 C C . ASP A 1 82 ? 19.801 31.689 16.447 1.00 58.01 81 ASP A C 1
ATOM 662 O O . ASP A 1 82 ? 20.246 32.813 16.219 1.00 59.37 81 ASP A O 1
ATOM 667 N N . GLY A 1 83 ? 18.608 31.252 16.059 1.00 59.17 82 GLY A N 1
ATOM 668 C CA . GLY A 1 83 ? 17.639 32.172 15.497 1.00 62.35 82 GLY A CA 1
ATOM 669 C C . GLY A 1 83 ? 17.787 32.406 14.004 1.00 67.46 82 GLY A C 1
ATOM 670 O O . GLY A 1 83 ? 18.198 31.509 13.248 1.00 65.59 82 GLY A O 1
ATOM 671 N N . ASP A 1 84 ? 17.439 33.632 13.606 1.00 67.80 83 ASP A N 1
ATOM 672 C CA . ASP A 1 84 ? 17.514 34.114 12.235 1.00 66.28 83 ASP A CA 1
ATOM 673 C C . ASP A 1 84 ? 18.845 34.872 12.124 1.00 61.27 83 ASP A C 1
ATOM 674 O O . ASP A 1 84 ? 19.176 35.700 12.967 1.00 59.20 83 ASP A O 1
ATOM 679 N N . TRP A 1 85 ? 19.604 34.591 11.072 1.00 58.37 84 TRP A N 1
ATOM 680 C CA . TRP A 1 85 ? 20.945 35.186 10.944 1.00 58.03 84 TRP A CA 1
ATOM 681 C C . TRP A 1 85 ? 21.464 35.170 9.494 1.00 58.04 84 TRP A C 1
ATOM 682 O O . TRP A 1 85 ? 20.928 34.342 8.667 1.00 50.10 84 TRP A O 1
ATOM 694 N N . GLY B 2 1 ? 21.011 16.106 21.403 1.00 44.57 1 GLY B N 1
ATOM 695 C CA . GLY B 2 1 ? 20.309 16.507 20.135 1.00 59.57 1 GLY B CA 1
ATOM 696 C C . GLY B 2 1 ? 20.872 17.746 19.398 1.00 64.10 1 GLY B C 1
ATOM 697 O O . GLY B 2 1 ? 21.787 18.415 19.876 1.00 68.77 1 GLY B O 1
ATOM 698 N N . PHE B 2 2 ? 20.336 18.070 18.226 1.00 64.20 2 PHE B N 1
ATOM 699 C CA . PHE B 2 2 ? 21.101 18.871 17.259 1.00 61.15 2 PHE B CA 1
ATOM 700 C C . PHE B 2 2 ? 21.468 20.324 17.690 1.00 58.23 2 PHE B C 1
ATOM 701 O O . PHE B 2 2 ? 22.582 20.792 17.413 1.00 50.86 2 PHE B O 1
ATOM 709 N N . LYS B 2 3 ? 20.586 21.030 18.379 1.00 52.82 3 LYS B N 1
ATOM 710 C CA . LYS B 2 3 ? 20.944 22.372 18.799 1.00 52.79 3 LYS B CA 1
ATOM 711 C C . LYS B 2 3 ? 22.161 22.273 19.706 1.00 57.56 3 LYS B C 1
ATOM 712 O O . LYS B 2 3 ? 23.062 23.142 19.728 1.00 54.26 3 LYS B O 1
ATOM 718 N N . ASP B 2 4 ? 22.178 21.209 20.492 1.00 58.48 4 ASP B N 1
ATOM 719 C CA . ASP B 2 4 ? 23.304 21.021 21.402 1.00 64.35 4 ASP B CA 1
ATOM 720 C C . ASP B 2 4 ? 24.599 20.933 20.607 1.00 55.91 4 ASP B C 1
ATOM 721 O O . ASP B 2 4 ? 25.590 21.595 20.936 1.00 57.13 4 ASP B O 1
ATOM 726 N N . TYR B 2 5 ? 24.594 20.140 19.549 1.00 52.49 5 TYR B N 1
ATOM 727 C CA . TYR B 2 5 ? 25.780 20.063 18.728 1.00 54.10 5 TYR B CA 1
ATOM 728 C C . TYR B 2 5 ? 26.184 21.444 18.182 1.00 50.47 5 TYR B C 1
ATOM 729 O O . TYR B 2 5 ? 27.360 21.765 18.118 1.00 48.19 5 TYR B O 1
ATOM 738 N N . GLY B 2 6 ? 25.191 22.261 17.828 1.00 46.44 6 GLY B N 1
ATOM 739 C CA . GLY B 2 6 ? 25.465 23.572 17.295 1.00 44.71 6 GLY B CA 1
ATOM 740 C C . GLY B 2 6 ? 26.069 24.541 18.275 1.00 49.91 6 GLY B C 1
ATOM 741 O O . GLY B 2 6 ? 26.520 25.618 17.873 1.00 52.97 6 GLY B O 1
ATOM 742 N N . HIS B 2 7 ? 26.067 24.216 19.564 1.00 51.53 7 HIS B N 1
ATOM 743 C CA . HIS B 2 7 ? 26.709 25.102 20.531 1.00 48.13 7 HIS B CA 1
ATOM 744 C C . HIS B 2 7 ? 28.014 24.523 21.053 1.00 48.34 7 HIS B C 1
ATOM 745 O O . HIS B 2 7 ? 28.633 25.150 21.905 1.00 47.53 7 HIS B O 1
ATOM 752 N N . ASP B 2 8 ? 28.428 23.348 20.548 1.00 37.88 8 ASP B N 1
ATOM 753 C CA . ASP B 2 8 ? 29.772 22.827 20.840 1.00 51.60 8 ASP B CA 1
ATOM 754 C C . ASP B 2 8 ? 30.945 23.764 20.538 1.00 51.70 8 ASP B C 1
ATOM 755 O O . ASP B 2 8 ? 31.940 23.776 21.270 1.00 53.18 8 ASP B O 1
ATOM 760 N N . TYR B 2 9 ? 30.833 24.504 19.436 1.00 53.65 9 TYR B N 1
ATOM 761 C CA . TYR B 2 9 ? 31.890 25.415 19.003 1.00 49.49 9 TYR B CA 1
ATOM 762 C C . TYR B 2 9 ? 31.340 26.775 18.642 1.00 48.99 9 TYR B C 1
ATOM 763 O O . TYR B 2 9 ? 30.105 26.911 18.564 1.00 53.22 9 TYR B O 1
ATOM 772 N N . HIS B 2 10 ? 32.228 27.777 18.455 1.00 46.97 10 HIS B N 1
ATOM 773 C CA . HIS B 2 10 ? 31.807 29.155 18.190 1.00 40.21 10 HIS B CA 1
ATOM 774 C C . HIS B 2 10 ? 31.610 29.250 16.680 1.00 47.29 10 HIS B C 1
ATOM 775 O O . HIS B 2 10 ? 32.484 28.826 15.906 1.00 44.78 10 HIS B O 1
ATOM 782 N N . PRO B 2 11 ? 30.453 29.779 16.239 1.00 48.45 11 PRO B N 1
ATOM 783 C CA . PRO B 2 11 ? 30.176 29.902 14.796 1.00 47.04 11 PRO B CA 1
ATOM 784 C C . PRO B 2 11 ? 31.239 30.814 14.200 1.00 45.37 11 PRO B C 1
ATOM 785 O O . PRO B 2 11 ? 31.669 31.779 14.834 1.00 44.08 11 PRO B O 1
ATOM 789 N N . ALA B 2 12 ? 31.690 30.519 12.988 1.00 43.65 12 ALA B N 1
ATOM 790 C CA . ALA B 2 12 ? 32.676 31.422 12.404 1.00 44.84 12 ALA B CA 1
ATOM 791 C C . ALA B 2 12 ? 32.009 32.756 11.956 1.00 46.05 12 ALA B C 1
ATOM 792 O O . ALA B 2 12 ? 30.775 32.824 11.726 1.00 36.17 12 ALA B O 1
ATOM 794 N N . PRO B 2 13 ? 32.813 33.821 11.828 1.00 43.37 13 PRO B N 1
ATOM 795 C CA . PRO B 2 13 ? 32.235 35.097 11.378 1.00 40.09 13 PRO B CA 1
ATOM 796 C C . PRO B 2 13 ? 31.950 34.979 9.891 1.00 41.67 13 PRO B C 1
ATOM 797 O O . PRO B 2 13 ? 32.703 34.348 9.156 1.00 41.16 13 PRO B O 1
ATOM 801 N N . LYS B 2 14 ? 30.852 35.545 9.417 1.00 45.65 14 LYS B N 1
ATOM 802 C CA . LYS B 2 14 ? 30.714 35.598 7.981 1.00 46.10 14 LYS B CA 1
ATOM 803 C C . LYS B 2 14 ? 31.625 36.714 7.460 1.00 45.56 14 LYS B C 1
ATOM 804 O O . LYS B 2 14 ? 32.012 37.610 8.222 1.00 48.07 14 LYS B O 1
ATOM 810 N N . THR B 2 15 ? 32.105 36.545 6.224 1.00 44.66 15 THR B N 1
ATOM 811 C CA . THR B 2 15 ? 33.246 37.299 5.690 1.00 47.57 15 THR B CA 1
ATOM 812 C C . THR B 2 15 ? 32.991 38.805 5.846 1.00 47.50 15 THR B C 1
ATOM 813 O O . THR B 2 15 ? 33.875 39.577 6.258 1.00 49.98 15 THR B O 1
ATOM 817 N N . GLU B 2 16 ? 31.773 39.214 5.514 1.00 47.32 16 GLU B N 1
ATOM 818 C CA . GLU B 2 16 ? 31.407 40.641 5.460 1.00 53.10 16 GLU B CA 1
ATOM 819 C C . GLU B 2 16 ? 31.512 41.315 6.836 1.00 60.02 16 GLU B C 1
ATOM 820 O O . GLU B 2 16 ? 31.683 42.546 6.912 1.00 67.45 16 GLU B O 1
ATOM 826 N N . ASN B 2 17 ? 31.428 40.518 7.915 1.00 56.50 17 ASN B N 1
ATOM 827 C CA . ASN B 2 17 ? 31.472 41.053 9.280 1.00 55.36 17 ASN B CA 1
ATOM 828 C C . ASN B 2 17 ? 32.799 41.040 9.926 1.00 52.11 17 ASN B C 1
ATOM 829 O O . ASN B 2 17 ? 32.870 41.340 11.126 1.00 51.30 17 ASN B O 1
ATOM 834 N N . ILE B 2 18 ? 33.836 40.693 9.169 1.00 48.82 18 ILE B N 1
ATOM 835 C CA . ILE B 2 18 ? 35.178 40.653 9.756 1.00 53.49 18 ILE B CA 1
ATOM 836 C C . ILE B 2 18 ? 35.742 42.028 9.527 1.00 54.83 18 ILE B C 1
ATOM 837 O O . ILE B 2 18 ? 35.986 42.476 8.365 1.00 50.50 18 ILE B O 1
ATOM 842 N N . LYS B 2 19 ? 35.938 42.719 10.640 1.00 60.51 19 LYS B N 1
ATOM 843 C CA . LYS B 2 19 ? 36.364 44.089 10.520 1.00 60.03 19 LYS B CA 1
ATOM 844 C C . LYS B 2 19 ? 37.793 44.323 10.915 1.00 60.90 19 LYS B C 1
ATOM 845 O O . LYS B 2 19 ? 38.346 43.630 11.774 1.00 59.89 19 LYS B O 1
ATOM 851 N N . GLY B 2 20 ? 38.415 45.281 10.240 1.00 63.19 20 GLY B N 1
ATOM 852 C CA . GLY B 2 20 ? 39.718 45.740 10.707 1.00 61.09 20 GLY B CA 1
ATOM 853 C C . GLY B 2 20 ? 40.947 44.994 10.236 1.00 58.63 20 GLY B C 1
ATOM 854 O O . GLY B 2 20 ? 42.006 45.126 10.831 1.00 58.42 20 GLY B O 1
ATOM 855 N N . LEU B 2 21 ? 40.834 44.231 9.158 1.00 58.78 21 LEU B N 1
ATOM 856 C CA . LEU B 2 21 ? 41.971 43.492 8.638 1.00 53.29 21 LEU B CA 1
ATOM 857 C C . LEU B 2 21 ? 42.034 43.730 7.153 1.00 56.85 21 LEU B C 1
ATOM 858 O O . LEU B 2 21 ? 42.778 43.047 6.420 1.00 59.79 21 LEU B O 1
ATOM 863 N N . GLY B 2 22 ? 41.242 44.699 6.69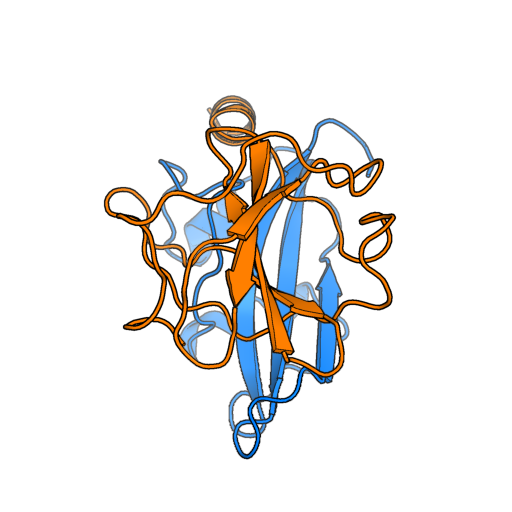2 1.00 53.35 22 GLY B N 1
ATOM 864 C CA . GLY B 2 22 ? 41.288 45.050 5.287 1.00 47.00 22 GLY B CA 1
ATOM 865 C C . GLY B 2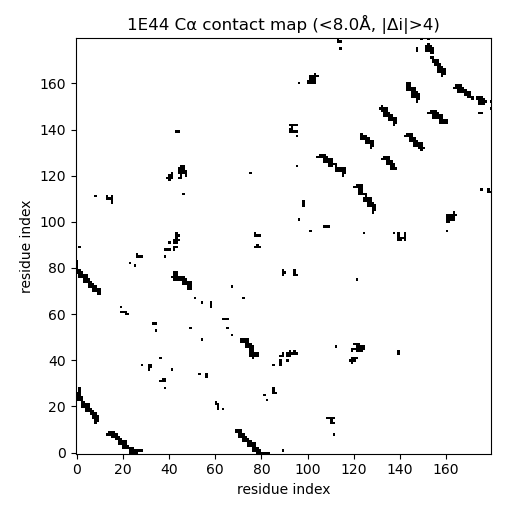 22 ? 40.289 44.241 4.524 1.00 49.22 22 GLY B C 1
ATOM 866 O O . GLY B 2 22 ? 39.398 43.615 5.111 1.00 53.69 22 GLY B O 1
ATOM 867 N N . ASP B 2 23 ? 40.397 44.256 3.210 1.00 51.88 23 ASP B N 1
ATOM 868 C CA . ASP B 2 23 ? 39.529 43.426 2.395 1.00 55.20 23 ASP B CA 1
ATOM 869 C C . ASP B 2 23 ? 40.026 42.011 2.478 1.00 55.81 23 ASP B C 1
ATOM 870 O O . ASP B 2 23 ? 41.233 41.745 2.431 1.00 49.00 23 ASP B O 1
ATOM 875 N N . LEU B 2 24 ? 39.077 41.102 2.588 1.00 48.20 24 LEU B N 1
ATOM 876 C CA . LEU B 2 24 ? 39.411 39.728 2.886 1.00 46.52 24 LEU B CA 1
ATOM 877 C C . LEU B 2 24 ? 38.708 38.840 1.878 1.00 49.64 24 LEU B C 1
ATOM 878 O O . LEU B 2 24 ? 37.587 39.147 1.440 1.00 55.86 24 LEU B O 1
ATOM 883 N N . LYS B 2 25 ? 39.339 37.730 1.515 1.00 45.69 25 LYS B N 1
ATOM 884 C CA . LYS B 2 25 ? 38.630 36.750 0.715 1.00 45.46 25 LYS B CA 1
ATOM 885 C C . LYS B 2 25 ? 38.802 35.377 1.213 1.00 41.97 25 LYS B C 1
ATOM 886 O O . LYS B 2 25 ? 39.881 34.973 1.699 1.00 46.90 25 LYS B O 1
ATOM 892 N N . PRO B 2 26 ? 37.730 34.622 1.135 1.00 37.62 26 PRO B N 1
ATOM 893 C CA . PRO B 2 26 ? 37.896 33.254 1.612 1.00 38.64 26 PRO B CA 1
ATOM 894 C C . PRO B 2 26 ? 39.053 32.566 0.815 1.00 36.37 26 PRO B C 1
ATOM 895 O O . PRO B 2 26 ? 39.255 32.838 -0.396 1.00 38.68 26 PRO B O 1
ATOM 899 N N . GLY B 2 27 ? 39.832 31.693 1.467 1.00 38.97 27 GLY B N 1
ATOM 900 C CA . GLY B 2 27 ? 40.827 30.884 0.716 1.00 32.74 27 GLY B CA 1
ATOM 901 C C . GLY B 2 27 ? 40.408 29.413 0.826 1.00 39.18 27 GLY B C 1
ATOM 902 O O . GLY B 2 27 ? 39.673 29.026 1.747 1.00 34.50 27 GLY B O 1
ATOM 903 N N . ILE B 2 28 ? 40.833 28.588 -0.115 1.00 39.84 28 ILE B N 1
ATOM 904 C CA . ILE B 2 28 ? 40.683 27.160 0.063 1.00 37.88 28 ILE B CA 1
ATOM 905 C C . ILE B 2 28 ? 41.154 26.708 1.459 1.00 39.98 28 ILE B C 1
ATOM 906 O O . ILE B 2 28 ? 42.296 26.924 1.852 1.00 40.98 28 ILE B O 1
ATOM 911 N N . PRO B 2 29 ? 40.255 26.073 2.214 1.00 36.84 29 PRO B N 1
ATOM 912 C CA . PRO B 2 29 ? 40.548 25.589 3.567 1.00 37.32 29 PRO B CA 1
ATOM 913 C C . PRO B 2 29 ? 41.398 24.303 3.504 1.00 38.09 29 PRO B C 1
ATOM 914 O O . PRO B 2 29 ? 41.165 23.497 2.636 1.00 43.65 29 PRO B O 1
ATOM 918 N N . LYS B 2 30 ? 42.447 24.198 4.341 1.00 42.76 30 LYS B N 1
ATOM 919 C CA . LYS B 2 30 ? 43.432 23.095 4.254 1.00 44.72 30 LYS B CA 1
ATOM 920 C C . LYS B 2 30 ? 43.964 22.540 5.597 1.00 50.19 30 LYS B C 1
ATOM 921 O O . LYS B 2 30 ? 44.677 21.525 5.603 1.00 55.24 30 LYS B O 1
ATOM 927 N N . THR B 2 31 ? 43.637 23.176 6.718 1.00 48.01 31 THR B N 1
ATOM 928 C CA . THR B 2 31 ? 44.183 22.781 8.021 1.00 44.90 31 THR B CA 1
ATOM 929 C C . THR B 2 31 ? 43.159 21.854 8.719 1.00 50.19 31 THR B C 1
ATOM 930 O O . THR B 2 31 ? 42.041 22.277 9.127 1.00 45.07 31 THR B O 1
ATOM 934 N N . PRO B 2 32 ? 43.544 20.580 8.890 1.00 48.60 32 PRO B N 1
ATOM 935 C CA . PRO B 2 32 ? 42.741 19.512 9.501 1.00 44.91 32 PRO B CA 1
ATOM 936 C C . PRO B 2 32 ? 42.631 19.805 10.928 1.00 47.48 32 PRO B C 1
ATOM 937 O O . PRO B 2 32 ? 43.544 20.406 11.476 1.00 53.73 32 PRO B O 1
ATOM 941 N N . LYS B 2 33 ? 41.532 19.397 11.541 1.00 46.16 33 LYS B N 1
ATOM 942 C CA . LYS B 2 33 ? 41.565 19.071 12.946 1.00 54.95 33 LYS B CA 1
ATOM 943 C C . LYS B 2 33 ? 41.764 17.571 13.251 1.00 56.54 33 LYS B C 1
ATOM 944 O O . LYS B 2 33 ? 41.492 16.708 12.415 1.00 58.71 33 LYS B O 1
ATOM 950 N N . GLN B 2 34 ? 42.267 17.252 14.443 1.00 56.93 34 GLN B N 1
ATOM 951 C CA . GLN B 2 34 ? 42.334 15.846 14.843 1.00 63.30 34 GLN B CA 1
ATOM 952 C C . GLN B 2 34 ? 40.969 15.196 15.123 1.00 64.49 34 GLN B C 1
ATOM 953 O O . GLN B 2 34 ? 40.721 14.087 14.659 1.00 72.21 34 GLN B O 1
ATOM 959 N N . ASN B 2 35 ? 40.087 15.903 15.846 1.00 68.39 35 ASN B N 1
ATOM 960 C CA . ASN B 2 35 ? 38.665 15.522 16.000 1.00 71.56 35 ASN B CA 1
ATOM 961 C C . ASN B 2 35 ? 37.682 16.363 15.187 1.00 75.34 35 ASN B C 1
ATOM 962 O O . ASN B 2 35 ? 37.557 17.575 15.403 1.00 76.66 35 ASN B O 1
ATOM 967 N N . GLY B 2 36 ? 36.971 15.719 14.264 1.00 73.37 36 GLY B N 1
ATOM 968 C CA . GLY B 2 36 ? 36.300 16.467 13.222 1.00 66.37 36 GLY B CA 1
ATOM 969 C C . GLY B 2 36 ? 36.870 16.077 11.860 1.00 68.34 36 GLY B C 1
ATOM 970 O O . GLY B 2 36 ? 38.106 15.799 11.730 1.00 70.98 36 GLY B O 1
ATOM 971 N N . GLY B 2 37 ? 35.985 16.046 10.845 1.00 61.79 37 GLY B N 1
ATOM 972 C CA . GLY B 2 37 ? 36.392 15.811 9.458 1.00 51.33 37 GLY B CA 1
ATOM 973 C C . GLY B 2 37 ? 36.695 17.094 8.684 1.00 56.04 37 GLY B C 1
ATOM 974 O O . GLY B 2 37 ? 37.223 17.033 7.531 1.00 49.26 37 GLY B O 1
ATOM 975 N N . GLY B 2 38 ? 36.419 18.252 9.332 1.00 52.33 38 GLY B N 1
ATOM 976 C CA . GLY B 2 38 ? 36.523 19.544 8.649 1.00 54.54 38 GLY B CA 1
ATOM 977 C C . GLY B 2 38 ? 37.901 20.181 8.530 1.00 47.32 38 GLY B C 1
ATOM 978 O O . GLY B 2 38 ? 38.774 19.931 9.356 1.00 51.24 38 GLY B O 1
ATOM 979 N N . LYS B 2 39 ? 38.096 21.004 7.497 1.00 45.03 39 LYS B N 1
ATOM 980 C CA . LYS B 2 39 ? 39.212 21.939 7.458 1.00 36.43 39 LYS B CA 1
ATOM 981 C C . LYS B 2 39 ? 38.801 23.373 7.889 1.00 37.55 39 LYS B C 1
ATOM 982 O O . LYS B 2 39 ? 37.659 23.877 7.658 1.00 39.72 39 LYS B O 1
ATOM 988 N N . ARG B 2 40 ? 39.728 24.006 8.591 1.00 37.19 40 ARG B N 1
ATOM 989 C CA . ARG B 2 40 ? 39.453 25.273 9.280 1.00 35.51 40 ARG B CA 1
ATOM 990 C C . ARG B 2 40 ? 39.122 26.318 8.196 1.00 34.10 40 ARG B C 1
ATOM 991 O O . ARG B 2 40 ? 39.745 26.338 7.119 1.00 34.01 40 ARG B O 1
ATOM 999 N N . LYS B 2 41 ? 38.101 27.128 8.438 1.00 37.31 41 LYS B N 1
ATOM 1000 C CA . LYS B 2 41 ? 37.736 28.144 7.470 1.00 35.66 41 LYS B CA 1
ATOM 1001 C C . LYS B 2 41 ? 38.908 29.095 7.325 1.00 38.63 41 LYS B C 1
ATOM 1002 O O . LYS B 2 41 ? 39.634 29.379 8.302 1.00 43.40 41 LYS B O 1
ATOM 1008 N N . ARG B 2 42 ? 39.142 29.536 6.101 1.00 37.29 42 ARG B N 1
ATOM 1009 C CA . ARG B 2 42 ? 40.316 30.337 5.795 1.00 38.36 42 ARG B CA 1
ATOM 1010 C C . ARG B 2 42 ? 40.005 31.607 4.957 1.00 41.52 42 ARG B C 1
ATOM 1011 O O . ARG B 2 42 ? 39.138 31.589 4.056 1.00 36.95 42 ARG B O 1
ATOM 1019 N N . TRP B 2 43 ? 40.733 32.692 5.249 1.00 42.00 43 TRP B N 1
ATOM 1020 C CA . TRP B 2 43 ? 40.640 33.944 4.479 1.00 35.02 43 TRP B CA 1
ATOM 1021 C C . TRP B 2 43 ? 42.040 34.465 4.178 1.00 40.76 43 TRP B C 1
ATOM 1022 O O . TRP B 2 43 ? 42.986 34.250 4.977 1.00 37.61 43 TRP B O 1
ATOM 1033 N N . THR B 2 44 ? 42.184 35.155 3.049 1.00 40.64 44 THR B N 1
ATOM 1034 C CA . THR B 2 44 ? 43.408 35.881 2.781 1.00 36.15 44 THR B CA 1
ATOM 1035 C C . THR B 2 44 ? 43.150 37.347 2.851 1.00 41.43 44 THR B C 1
ATOM 1036 O O . THR B 2 44 ? 42.052 37.827 2.552 1.00 47.29 44 THR B O 1
ATOM 1040 N N . GLY B 2 45 ? 44.160 38.077 3.290 1.00 46.76 45 GLY B N 1
ATOM 1041 C CA . GLY B 2 45 ? 44.104 39.523 3.207 1.00 45.04 45 GLY B CA 1
ATOM 1042 C C . GLY B 2 45 ? 45.467 40.037 2.743 1.00 52.94 45 GLY B C 1
ATOM 1043 O O . GLY B 2 45 ? 46.405 39.226 2.561 1.00 37.18 45 GLY B O 1
ATOM 1044 N N . ASP B 2 46 ? 45.568 41.371 2.536 1.00 52.18 46 ASP B N 1
ATOM 1045 C CA . ASP B 2 46 ? 46.821 42.039 2.173 1.00 46.34 46 ASP B CA 1
ATOM 1046 C C . ASP B 2 46 ? 47.419 41.356 0.904 1.00 47.25 46 ASP B C 1
ATOM 1047 O O . ASP B 2 46 ? 48.577 40.873 0.848 1.00 46.31 46 ASP B O 1
ATOM 1052 N N . LYS B 2 47 ? 46.591 41.331 -0.127 1.00 41.81 47 LYS B N 1
ATOM 1053 C CA . LYS B 2 47 ? 46.982 40.758 -1.408 1.00 51.43 47 LYS B CA 1
ATOM 1054 C C . LYS B 2 47 ? 47.391 39.313 -1.283 1.00 53.41 47 LYS B C 1
ATOM 1055 O O . LYS B 2 47 ? 48.196 38.817 -2.076 1.00 57.30 47 LYS B O 1
ATOM 1061 N N . GLY B 2 48 ? 46.820 38.620 -0.299 1.00 54.03 48 GLY B N 1
ATOM 1062 C CA . GLY B 2 48 ? 47.226 37.241 -0.083 1.00 49.42 48 GLY B CA 1
ATOM 1063 C C . GLY B 2 48 ? 48.502 37.009 0.736 1.00 47.18 48 GLY B C 1
ATOM 1064 O O . GLY B 2 48 ? 48.976 35.877 0.825 1.00 48.39 48 GLY B O 1
ATOM 1065 N N . ARG B 2 49 ? 49.058 38.048 1.340 1.00 41.86 49 ARG B N 1
ATOM 1066 C CA . ARG B 2 49 ? 50.318 37.933 2.090 1.00 49.57 49 ARG B CA 1
ATOM 1067 C C . ARG B 2 49 ? 49.995 37.465 3.493 1.00 49.37 49 ARG B C 1
ATOM 1068 O O . ARG B 2 49 ? 50.839 36.886 4.185 1.00 40.53 49 ARG B O 1
ATOM 1076 N N . LYS B 2 50 ? 48.758 37.764 3.904 1.00 43.07 50 LYS B N 1
ATOM 1077 C CA . LYS B 2 50 ? 48.203 37.317 5.170 1.00 47.84 50 LYS B CA 1
ATOM 1078 C C . LYS B 2 50 ? 47.057 36.273 5.023 1.00 50.97 50 LYS B C 1
ATOM 1079 O O . LYS B 2 50 ? 46.131 36.403 4.164 1.00 43.02 50 LYS B O 1
ATOM 1085 N N . ILE B 2 51 ? 47.124 35.258 5.892 1.00 51.90 51 ILE B N 1
ATOM 1086 C CA . ILE B 2 51 ? 46.097 34.212 6.007 1.00 39.67 51 ILE B CA 1
ATOM 1087 C C . ILE B 2 51 ? 45.486 34.243 7.381 1.00 38.32 51 ILE B C 1
ATOM 1088 O O . ILE B 2 51 ? 46.193 34.277 8.425 1.00 35.31 51 ILE B O 1
ATOM 1093 N N . TYR B 2 52 ? 44.165 34.159 7.406 1.00 37.02 52 TYR B N 1
ATOM 1094 C CA . TYR B 2 52 ? 43.501 33.979 8.697 1.00 40.19 52 TYR B CA 1
ATOM 1095 C C . TYR B 2 52 ? 42.634 32.744 8.741 1.00 40.31 52 TYR B C 1
ATOM 1096 O O . TYR B 2 52 ? 41.978 32.419 7.728 1.00 39.46 52 TYR B O 1
ATOM 1105 N N . GLU B 2 53 ? 42.585 32.087 9.908 1.00 41.47 53 GLU B N 1
ATOM 1106 C CA . GLU B 2 53 ? 41.840 30.848 10.050 1.00 42.59 53 GLU B CA 1
ATOM 1107 C C . GLU B 2 53 ? 40.989 30.972 11.279 1.00 45.42 53 GLU B C 1
ATOM 1108 O O . GLU B 2 53 ? 41.461 31.433 12.311 1.00 35.41 53 GLU B O 1
ATOM 1114 N N . TRP B 2 54 ? 39.716 30.581 11.150 1.00 41.38 54 TRP B N 1
ATOM 1115 C CA . TRP B 2 54 ? 38.842 30.574 12.308 1.00 42.38 54 TRP B CA 1
ATOM 1116 C C . TRP B 2 54 ? 39.199 29.476 13.300 1.00 41.22 54 TRP B C 1
ATOM 1117 O O . TRP B 2 54 ? 39.217 28.313 12.940 1.00 41.06 54 TRP B O 1
ATOM 1128 N N . ASP B 2 55 ? 39.444 29.815 14.551 1.00 40.46 55 ASP B N 1
ATOM 1129 C CA . ASP B 2 55 ? 39.614 28.760 15.540 1.00 44.41 55 ASP B CA 1
ATOM 1130 C C . ASP B 2 55 ? 38.286 28.688 16.349 1.00 45.70 55 ASP B C 1
ATOM 1131 O O . ASP B 2 55 ? 37.919 29.640 17.118 1.00 36.34 55 ASP B O 1
ATOM 1136 N N . SER B 2 56 ? 37.558 27.575 16.178 1.00 44.60 56 SER B N 1
ATOM 1137 C CA . SER B 2 56 ? 36.168 27.562 16.654 1.00 42.91 56 SER B CA 1
ATOM 1138 C C . SER B 2 56 ? 36.037 27.128 18.119 1.00 47.07 56 SER B C 1
ATOM 1139 O O . SER B 2 56 ? 34.987 27.360 18.735 1.00 48.64 56 SER B O 1
ATOM 1142 N N . GLN B 2 57 ? 37.092 26.543 18.685 1.00 49.92 57 GLN B N 1
ATOM 1143 C CA . GLN B 2 57 ? 37.155 26.379 20.152 1.00 52.10 57 GLN B CA 1
ATOM 1144 C C . GLN B 2 57 ? 37.435 27.693 20.893 1.00 49.81 57 GLN B C 1
ATOM 1145 O O . GLN B 2 57 ? 36.698 28.042 21.809 1.00 43.90 57 GLN B O 1
ATOM 1151 N N . HIS B 2 58 ? 38.460 28.462 20.511 1.00 49.75 58 HIS B N 1
ATOM 1152 C CA . HIS B 2 58 ? 38.658 29.703 21.240 1.00 46.11 58 HIS B CA 1
ATOM 1153 C C . HIS B 2 58 ? 37.741 30.811 20.762 1.00 48.52 58 HIS B C 1
ATOM 1154 O O . HIS B 2 58 ? 37.452 31.756 21.523 1.00 50.09 58 HIS B O 1
ATOM 1161 N N . GLY B 2 59 ? 37.261 30.691 19.505 1.00 49.80 59 GLY B N 1
ATOM 1162 C CA . GLY B 2 59 ? 36.436 31.736 18.896 1.00 40.21 59 GLY B CA 1
ATOM 1163 C C . GLY B 2 59 ? 37.199 33.001 18.520 1.00 43.81 59 GLY B C 1
ATOM 1164 O O . GLY B 2 59 ? 36.760 34.060 18.874 1.00 46.46 59 GLY B O 1
ATOM 1165 N N . GLU B 2 60 ? 38.319 32.881 17.804 1.00 45.63 60 GLU B N 1
ATOM 1166 C CA . GLU B 2 60 ? 39.115 34.007 17.322 1.00 50.46 60 GLU B CA 1
ATOM 1167 C C . GLU B 2 60 ? 39.806 33.658 15.967 1.00 48.09 60 GLU B C 1
ATOM 1168 O O . GLU B 2 60 ? 39.904 32.486 15.600 1.00 47.89 60 GLU B O 1
ATOM 1174 N N . LEU B 2 61 ? 40.236 34.666 15.203 1.00 48.02 61 LEU B N 1
ATOM 1175 C CA . LEU B 2 61 ? 41.016 34.439 14.007 1.00 42.13 61 LEU B CA 1
ATOM 1176 C C . LEU B 2 61 ? 42.473 34.301 14.353 1.00 46.94 61 LEU B C 1
ATOM 1177 O O . LEU B 2 61 ? 43.055 35.190 14.997 1.00 51.01 61 LEU B O 1
ATOM 1182 N N . GLU B 2 62 ? 43.078 33.218 13.889 1.00 43.09 62 GLU B N 1
ATOM 1183 C CA . GLU B 2 62 ? 44.510 33.073 13.970 1.00 47.91 62 GLU B CA 1
ATOM 1184 C C . GLU B 2 62 ? 45.064 33.561 12.674 1.00 47.15 62 GLU B C 1
ATOM 1185 O O . GLU B 2 62 ? 44.530 33.225 11.604 1.00 42.81 62 GLU B O 1
ATOM 1191 N N . GLY B 2 63 ? 46.108 34.394 12.768 1.00 41.78 63 GLY B N 1
ATOM 1192 C CA . GLY B 2 63 ? 46.670 35.008 11.574 1.00 39.95 63 GLY B CA 1
ATOM 1193 C C . GLY B 2 63 ? 48.034 34.442 11.278 1.00 42.30 63 GLY B C 1
ATOM 1194 O O . GLY B 2 63 ? 48.800 34.104 12.181 1.00 41.00 63 GLY B O 1
ATOM 1195 N N . TYR B 2 64 ? 48.340 34.314 10.002 1.00 42.91 64 TYR B N 1
ATOM 1196 C CA . TYR B 2 64 ? 49.617 33.719 9.609 1.00 45.35 64 TYR B CA 1
ATOM 1197 C C . TYR B 2 64 ? 50.218 34.481 8.438 1.00 46.08 64 TYR B C 1
ATOM 1198 O O . TYR B 2 64 ? 49.500 35.109 7.641 1.00 42.48 64 TYR B O 1
ATOM 1207 N N . ARG B 2 65 ? 51.532 34.392 8.332 1.00 50.04 65 ARG B N 1
ATOM 1208 C CA . ARG B 2 65 ? 52.237 34.978 7.220 1.00 48.60 65 ARG B CA 1
ATOM 1209 C C . ARG B 2 65 ? 52.164 33.957 6.119 1.00 46.14 65 ARG B C 1
ATOM 1210 O O . ARG B 2 65 ? 52.735 32.864 6.255 1.00 51.29 65 ARG B O 1
ATOM 1218 N N . ALA B 2 66 ? 51.480 34.295 5.031 1.00 41.82 66 ALA B N 1
ATOM 1219 C CA . ALA B 2 66 ? 51.418 33.421 3.868 1.00 42.99 66 ALA B CA 1
ATOM 1220 C C . ALA B 2 66 ? 52.758 32.894 3.300 1.00 47.93 66 ALA B C 1
ATOM 1221 O O . ALA B 2 66 ? 52.832 31.755 2.861 1.00 57.06 66 ALA B O 1
ATOM 1223 N N . SER B 2 67 ? 53.820 33.675 3.296 1.00 51.44 67 SER B N 1
ATOM 1224 C CA . SER B 2 67 ? 55.058 33.213 2.637 1.00 52.25 67 SER B CA 1
ATOM 1225 C C . SER B 2 67 ? 55.633 31.900 3.263 1.00 53.52 67 SER B C 1
ATOM 1226 O O . SER B 2 67 ? 56.107 31.013 2.538 1.00 46.27 67 SER B O 1
ATOM 1229 N N . ASP B 2 68 ? 55.586 31.797 4.599 1.00 49.95 68 ASP B N 1
ATOM 1230 C CA . ASP B 2 68 ? 56.161 30.650 5.324 1.00 54.07 68 ASP B CA 1
ATOM 1231 C C . ASP B 2 68 ? 55.215 30.054 6.408 1.00 49.38 68 ASP B C 1
ATOM 1232 O O . ASP B 2 68 ? 55.586 29.197 7.227 1.00 50.95 68 ASP B O 1
ATOM 1237 N N . GLY B 2 69 ? 54.005 30.564 6.470 1.00 48.66 69 GLY B N 1
ATOM 1238 C CA . GLY B 2 69 ? 53.096 30.036 7.461 1.00 44.36 69 GLY B CA 1
ATOM 1239 C C . GLY B 2 69 ? 53.251 30.509 8.872 1.00 52.97 69 GLY B C 1
ATOM 1240 O O . GLY B 2 69 ? 52.377 30.172 9.713 1.00 53.02 69 GLY B O 1
ATOM 1241 N N . GLN B 2 70 ? 54.294 31.298 9.172 1.00 51.55 70 GLN B N 1
ATOM 1242 C CA . GLN B 2 70 ? 54.469 31.726 10.552 1.00 44.13 70 GLN B CA 1
ATOM 1243 C C . GLN B 2 70 ? 53.310 32.388 11.160 1.00 49.99 70 GLN B C 1
ATOM 1244 O O . GLN B 2 70 ? 52.640 33.240 10.542 1.00 46.85 70 GLN B O 1
ATOM 1250 N N . HIS B 2 71 ? 53.095 32.003 12.413 1.00 49.93 71 HIS B N 1
ATOM 1251 C CA . HIS B 2 71 ? 51.985 32.461 13.196 1.00 46.31 71 HIS B CA 1
ATOM 1252 C C . HIS B 2 71 ? 52.207 33.907 13.575 1.00 48.09 71 HIS B C 1
ATOM 1253 O O . HIS B 2 71 ? 53.313 34.292 13.915 1.00 50.23 71 HIS B O 1
ATOM 1260 N N . LEU B 2 72 ? 51.139 34.682 13.590 1.00 47.79 72 LEU B N 1
ATOM 1261 C CA . LEU B 2 72 ? 51.216 36.108 13.835 1.00 49.34 72 LEU B CA 1
ATOM 1262 C C . LEU B 2 72 ? 50.421 36.509 15.079 1.00 57.54 72 LEU B C 1
ATOM 1263 O O . LEU B 2 72 ? 50.314 37.702 15.377 1.00 62.70 72 LEU B O 1
ATOM 1268 N N . GLY B 2 73 ? 49.779 35.559 15.751 1.00 53.89 73 GLY B N 1
ATOM 1269 C CA . GLY B 2 73 ? 48.831 35.944 16.790 1.00 51.91 73 GLY B CA 1
ATOM 1270 C C . GLY B 2 73 ? 47.355 35.804 16.414 1.00 49.18 73 GLY B C 1
ATOM 1271 O O . GLY B 2 73 ? 47.042 35.280 15.378 1.00 54.51 73 GLY B O 1
ATOM 1272 N N . SER B 2 74 ? 46.432 36.251 17.252 1.00 49.21 74 SER B N 1
ATOM 1273 C CA . SER B 2 74 ? 45.027 36.152 16.940 1.00 57.39 74 SER B CA 1
ATOM 1274 C C . SER B 2 74 ? 44.358 37.505 16.979 1.00 54.10 74 SER B C 1
ATOM 1275 O O . SER B 2 74 ? 44.934 38.462 17.439 1.00 55.48 74 SER B O 1
ATOM 1278 N N . PHE B 2 75 ? 43.156 37.570 16.433 1.00 46.23 75 PHE B N 1
ATOM 1279 C CA . PHE B 2 75 ? 42.498 38.806 16.214 1.00 44.95 75 PHE B CA 1
ATOM 1280 C C . PHE B 2 75 ? 41.027 38.644 16.463 1.00 53.37 75 PHE B C 1
ATOM 1281 O O . PHE B 2 75 ? 40.417 37.571 16.247 1.00 55.71 75 PHE B O 1
ATOM 1289 N N . ASP B 2 76 ? 40.455 39.724 16.958 1.00 54.23 76 ASP B N 1
ATOM 1290 C CA . ASP B 2 76 ? 39.050 39.753 17.240 1.00 58.94 76 ASP B CA 1
ATOM 1291 C C . ASP B 2 76 ? 38.462 40.145 15.898 1.00 60.21 76 ASP B C 1
ATOM 1292 O O . ASP B 2 76 ? 38.864 41.155 15.300 1.00 52.66 76 ASP B O 1
ATOM 1297 N N . PRO B 2 77 ? 37.524 39.334 15.394 1.00 57.18 77 PRO B N 1
ATOM 1298 C CA . PRO B 2 77 ? 36.854 39.567 14.112 1.00 59.86 77 PRO B CA 1
ATOM 1299 C C . PRO B 2 77 ? 35.964 40.825 14.100 1.00 67.68 77 PRO B C 1
ATOM 1300 O O . PRO B 2 77 ? 35.679 41.420 13.021 1.00 66.10 77 PRO B O 1
ATOM 1304 N N . LYS B 2 78 ? 35.530 41.243 15.285 1.00 69.05 78 LYS B N 1
ATOM 1305 C CA . LYS B 2 78 ? 34.665 42.416 15.349 1.00 73.99 78 LYS B CA 1
ATOM 1306 C C . LYS B 2 78 ? 35.460 43.718 15.149 1.00 72.94 78 LYS B C 1
ATOM 1307 O O . LYS B 2 78 ? 34.989 44.670 14.502 1.00 73.04 78 LYS B O 1
ATOM 1313 N N . THR B 2 79 ? 36.688 43.724 15.649 1.00 70.05 79 THR B N 1
ATOM 1314 C CA . THR B 2 79 ? 37.490 44.935 15.699 1.00 65.42 79 THR B CA 1
ATOM 1315 C C . THR B 2 79 ? 38.693 44.787 14.813 1.00 64.86 79 THR B C 1
ATOM 1316 O O . THR B 2 79 ? 39.123 45.728 14.169 1.00 72.12 79 THR B O 1
ATOM 1320 N N . GLY B 2 80 ? 39.270 43.598 14.795 1.00 66.54 80 GLY B N 1
ATOM 1321 C CA . GLY B 2 80 ? 40.515 43.418 14.069 1.00 66.06 80 GLY B CA 1
ATOM 1322 C C . GLY B 2 80 ? 41.729 43.600 14.970 1.00 72.31 80 GLY B C 1
ATOM 1323 O O . GLY B 2 80 ? 42.878 43.633 14.474 1.00 68.53 80 GLY B O 1
ATOM 1324 N N . ASN B 2 81 ? 41.481 43.715 16.284 1.00 72.97 81 ASN B N 1
ATOM 1325 C CA . ASN B 2 81 ? 42.540 43.976 17.256 1.00 72.82 81 ASN B CA 1
ATOM 1326 C C . ASN B 2 81 ? 43.297 42.723 17.549 1.00 71.04 81 ASN B C 1
ATOM 1327 O O . ASN B 2 81 ? 42.688 41.659 17.709 1.00 70.57 81 ASN B O 1
ATOM 1332 N N . GLN B 2 82 ? 44.614 42.849 17.671 1.00 63.22 82 GLN B N 1
ATOM 1333 C CA . GLN B 2 82 ? 45.403 41.714 18.103 1.00 62.53 82 GLN B CA 1
ATOM 1334 C C . GLN B 2 82 ? 44.990 41.312 19.518 1.00 63.30 82 GLN B C 1
ATOM 1335 O O . GLN B 2 82 ? 44.766 42.167 20.347 1.00 75.79 82 GLN B O 1
ATOM 1341 N N . LEU B 2 83 ? 44.817 40.019 19.763 1.00 65.11 83 LEU B N 1
ATOM 1342 C CA . LEU B 2 83 ? 44.457 39.517 21.082 1.00 62.31 83 LEU B CA 1
ATOM 1343 C C . LEU B 2 83 ? 45.629 38.744 21.664 1.00 63.10 83 LEU B C 1
ATOM 1344 O O . LEU B 2 83 ? 46.126 39.099 22.725 1.00 74.14 83 LEU B O 1
ATOM 1349 N N . LYS B 2 84 ? 46.098 37.690 21.005 1.00 61.70 84 LYS B N 1
ATOM 1350 C CA . LYS B 2 84 ? 47.328 37.005 21.446 1.00 56.66 84 LYS B CA 1
ATOM 1351 C C . LYS B 2 84 ? 48.412 37.584 20.535 1.00 56.46 84 LYS B C 1
ATOM 1352 O O . LYS B 2 84 ? 48.065 38.240 19.546 1.00 60.16 84 LYS B O 1
ATOM 1358 N N . GLY B 2 85 ? 49.696 37.387 20.838 1.00 53.81 85 GLY B N 1
ATOM 1359 C CA . GLY B 2 85 ? 50.747 37.801 19.907 1.00 51.61 85 GLY B CA 1
ATOM 1360 C C . GLY B 2 85 ? 51.362 36.601 19.223 1.00 55.65 85 GLY B C 1
ATOM 1361 O O . GLY B 2 85 ? 50.912 35.504 19.486 1.00 63.93 85 GLY B O 1
ATOM 1362 N N . PRO B 2 86 ? 52.411 36.734 18.397 1.00 59.84 86 PRO B N 1
ATOM 1363 C CA . PRO B 2 86 ? 52.992 35.557 17.725 1.00 54.17 86 PRO B CA 1
ATOM 1364 C C . PRO B 2 86 ? 53.488 34.512 18.670 1.00 52.86 86 PRO B C 1
ATOM 1365 O O . PRO B 2 86 ? 53.994 34.826 19.727 1.00 61.63 86 PRO B O 1
ATOM 1369 N N . ASP B 2 87 ? 53.354 33.261 18.259 1.00 57.71 87 ASP B N 1
ATOM 1370 C CA . ASP B 2 87 ? 53.926 32.128 18.950 1.00 57.62 87 ASP B CA 1
ATOM 1371 C C . ASP B 2 87 ? 54.873 31.465 17.955 1.00 55.55 87 ASP B C 1
ATOM 1372 O O . ASP B 2 87 ? 54.470 30.850 16.966 1.00 57.87 87 ASP B O 1
ATOM 1377 N N . PRO B 2 88 ? 56.168 31.610 18.201 1.00 56.11 88 PRO B N 1
ATOM 1378 C CA . PRO B 2 88 ? 57.246 31.062 17.357 1.00 56.66 88 PRO B CA 1
ATOM 1379 C C . PRO B 2 88 ? 57.118 29.586 17.126 1.00 53.14 88 PRO B C 1
ATOM 1380 O O . PRO B 2 88 ? 57.699 29.048 16.188 1.00 49.45 88 PRO B O 1
ATOM 1384 N N . LYS B 2 89 ? 56.368 28.901 17.987 1.00 59.22 89 LYS B N 1
ATOM 1385 C CA . LYS B 2 89 ? 56.251 27.451 17.820 1.00 59.03 89 LYS B CA 1
ATOM 1386 C C . LYS B 2 89 ? 55.196 27.031 16.760 1.00 61.24 89 LYS B C 1
ATOM 1387 O O . LYS B 2 89 ? 55.243 25.908 16.199 1.00 60.15 89 LYS B O 1
ATOM 1393 N N . ARG B 2 90 ? 54.312 27.979 16.447 1.00 56.01 90 ARG B N 1
ATOM 1394 C CA . ARG B 2 90 ? 53.127 27.738 15.647 1.00 56.42 90 ARG B CA 1
ATOM 1395 C C . ARG B 2 90 ? 53.245 28.250 14.229 1.00 61.10 90 ARG B C 1
ATOM 1396 O O . ARG B 2 90 ? 53.556 29.438 14.018 1.00 62.03 90 ARG B O 1
ATOM 1404 N N . ASN B 2 91 ? 52.971 27.378 13.259 1.00 54.37 91 ASN B N 1
ATOM 1405 C CA . ASN B 2 91 ? 52.826 27.825 11.878 1.00 51.55 91 ASN B CA 1
ATOM 1406 C C . ASN B 2 91 ? 51.850 26.946 11.068 1.00 50.47 91 ASN B C 1
ATOM 1407 O O . ASN B 2 91 ? 51.485 25.882 11.551 1.00 49.90 91 ASN B O 1
ATOM 1412 N N . ILE B 2 92 ? 51.490 27.347 9.835 1.00 43.68 92 ILE B N 1
ATOM 1413 C CA . ILE B 2 92 ? 50.668 26.501 8.968 1.00 46.18 92 ILE B CA 1
ATOM 1414 C C . ILE B 2 92 ? 51.371 26.115 7.676 1.00 47.77 92 ILE B C 1
ATOM 1415 O O . ILE B 2 92 ? 50.735 25.881 6.639 1.00 44.22 92 ILE B O 1
ATOM 1420 N N . LYS B 2 93 ? 52.700 26.026 7.752 1.00 48.66 93 LYS B N 1
ATOM 1421 C CA . LYS B 2 93 ? 53.503 25.848 6.552 1.00 50.13 93 LYS B CA 1
ATOM 1422 C C . LYS B 2 93 ? 53.167 24.591 5.729 1.00 46.36 93 LYS B C 1
ATOM 1423 O O . LYS B 2 93 ? 53.299 24.571 4.477 1.00 52.97 93 LYS B O 1
ATOM 1429 N N . LYS B 2 94 ? 52.742 23.536 6.400 1.00 51.96 94 LYS B N 1
ATOM 1430 C CA . LYS B 2 94 ? 52.330 22.310 5.678 1.00 55.43 94 LYS B CA 1
ATOM 1431 C C . LYS B 2 94 ? 50.908 22.442 5.073 1.00 54.88 94 LYS B C 1
ATOM 1432 O O . LYS B 2 94 ? 50.580 21.720 4.144 1.00 58.60 94 LYS B O 1
ATOM 1438 N N . TYR B 2 95 ? 50.093 23.379 5.579 1.00 46.03 95 TYR B N 1
ATOM 1439 C CA . TYR B 2 95 ? 48.763 23.674 5.042 1.00 42.42 95 TYR B CA 1
ATOM 1440 C C . TYR B 2 95 ? 48.600 24.851 4.084 1.00 49.51 95 TYR B C 1
ATOM 1441 O O . TYR B 2 95 ? 47.474 25.281 3.846 1.00 47.40 95 TYR B O 1
ATOM 1450 N N . LEU B 2 96 ? 49.696 25.391 3.548 1.00 46.38 96 LEU B N 1
ATOM 1451 C CA . LEU B 2 96 ? 49.569 26.556 2.680 1.00 48.65 96 LEU B CA 1
ATOM 1452 C C . LEU B 2 96 ? 49.002 26.105 1.343 1.00 54.98 96 LEU B C 1
ATOM 1453 O O . LEU B 2 96 ? 49.074 24.872 1.149 1.00 62.35 96 LEU B O 1
#

Foldseek 3Di:
DKKKWKWKAFPVPRHTDDIDIFDDPQPDCCLCVVVVHDPPCQEVHDKDWQDPVCQVSPVVRDPDNDDVVGITMIIGIYDDPDHD/DPVVVVVPWADADDQVQQDDQARKAWDPFFCDDPPDPDGFTWIADPVRQKMWTADTHVGWIWIAGRVQFFTAATAHRNYRDGDGGGDRVDGCRVRD

CATH classification: 3.10.50.20